Protein AF-A0A924JN35-F1 (afdb_monomer)

Mean predicted aligned error: 13.33 Å

Nearest PDB structures (foldseek):
  8peq-assembly1_A  TM=3.682E-01  e=3.480E-05  Homo sapiens
  4gh7-assembly1_B  TM=3.778E-01  e=2.207E-04  Homo sapiens
  5jtw-assembly1_A  TM=3.778E-01  e=3.113E-03  Homo sapiens
  1fnh-assembly1_A  TM=3.631E-01  e=5.391E-03  Homo sapiens
  4ziq-assembly1_A-2  TM=3.436E-01  e=2.195E-03  Escherichia coli K-12

Sequence (220 aa):
TPFSLNDTTVISFTATADPASKAADRFSLIFKQNNALPASITSIKAYQKNQGIAVEWTAQQEINMDRYEVEKSIDATVFHKVGVLQSKGNAARNSYNWFDANASNGYNYYRIKSIEKSGKEFYTQIVNVAMGKVAISISLYPNPILDNKVNIKLENVPKGYYSIVVTNAIGQQVFTKKLLHNGGSAIETIALDTQLITGNYYLKLLAADGTNWQLQFVKP

Radius of gyration: 30.77 Å; Cα contacts (8 Å, |Δi|>4): 447; chains: 1; bounding box: 94×31×68 Å

Structure (mmCIF, N/CA/C/O backbone):
data_AF-A0A924JN35-F1
#
_entry.id   AF-A0A924JN35-F1
#
loop_
_atom_site.group_PDB
_atom_site.id
_atom_site.type_symbol
_atom_site.label_atom_id
_atom_site.label_alt_id
_atom_site.label_comp_id
_atom_site.label_asym_id
_atom_site.label_entity_id
_atom_site.label_seq_id
_atom_site.pdbx_PDB_ins_code
_atom_site.Cartn_x
_atom_site.Cartn_y
_atom_site.Cartn_z
_atom_site.occupancy
_atom_site.B_iso_or_equiv
_atom_site.auth_seq_id
_atom_site.auth_comp_id
_atom_site.auth_asym_id
_atom_site.auth_atom_id
_atom_site.pdbx_PDB_model_num
ATOM 1 N N . THR A 1 1 ? 40.760 -0.392 -25.384 1.00 52.88 1 THR A N 1
ATOM 2 C CA . THR A 1 1 ? 40.283 -1.627 -26.040 1.00 52.88 1 THR A CA 1
ATOM 3 C C . THR A 1 1 ? 39.728 -2.539 -24.968 1.00 52.88 1 THR A C 1
ATOM 5 O O . THR A 1 1 ? 40.395 -2.690 -23.950 1.00 52.88 1 THR A O 1
ATOM 8 N N . PRO A 1 2 ? 38.496 -3.056 -25.097 1.00 55.88 2 PRO A N 1
ATOM 9 C CA . PRO A 1 2 ? 37.995 -4.032 -24.136 1.00 55.88 2 PRO A CA 1
ATOM 10 C C . PRO A 1 2 ? 38.871 -5.289 -24.207 1.00 55.88 2 PRO A C 1
ATOM 12 O O . PRO A 1 2 ? 39.168 -5.776 -25.295 1.00 55.88 2 PRO A O 1
ATOM 15 N N . PHE A 1 3 ? 39.331 -5.757 -23.051 1.00 65.06 3 PHE A N 1
ATOM 16 C CA . PHE A 1 3 ? 40.079 -7.003 -22.913 1.00 65.06 3 PHE A CA 1
ATOM 17 C C . PHE A 1 3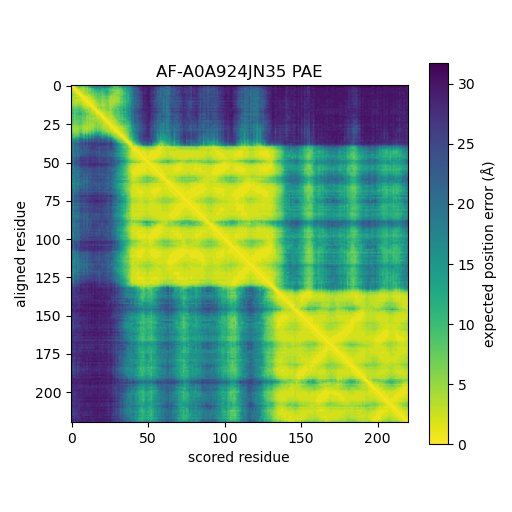 ? 39.075 -8.157 -22.842 1.00 65.06 3 PHE A C 1
ATOM 19 O O . PHE A 1 3 ? 38.084 -8.059 -22.114 1.00 65.06 3 PHE A O 1
ATOM 26 N N . SER A 1 4 ? 39.294 -9.227 -23.604 1.00 62.84 4 SER A N 1
ATOM 27 C CA . SER A 1 4 ? 38.471 -10.433 -23.496 1.00 62.84 4 SER A CA 1
ATOM 28 C C . SER A 1 4 ? 38.828 -11.193 -22.219 1.00 62.84 4 SER A C 1
ATOM 30 O O . SER A 1 4 ? 39.998 -11.439 -21.950 1.00 62.84 4 SER A O 1
ATOM 32 N N . LEU A 1 5 ? 37.823 -11.569 -21.425 1.00 66.06 5 LEU A N 1
ATOM 33 C CA . LEU A 1 5 ? 38.015 -12.384 -20.216 1.00 66.06 5 LEU A CA 1
ATOM 34 C C . LEU A 1 5 ? 38.012 -13.891 -20.506 1.00 66.06 5 LEU A C 1
ATOM 36 O O . LEU A 1 5 ? 38.409 -14.672 -19.650 1.00 66.06 5 LEU A O 1
ATOM 40 N N . ASN A 1 6 ? 37.565 -14.283 -21.701 1.00 73.19 6 ASN A N 1
ATOM 41 C CA . ASN A 1 6 ? 37.366 -15.681 -22.091 1.00 73.19 6 ASN A CA 1
ATOM 42 C C . ASN A 1 6 ? 38.161 -16.060 -23.348 1.00 73.19 6 ASN A C 1
ATOM 44 O O . ASN A 1 6 ? 38.007 -17.167 -23.853 1.00 73.19 6 ASN A O 1
ATOM 48 N N . ASP A 1 7 ? 38.961 -15.137 -23.883 1.00 74.06 7 ASP A N 1
ATOM 49 C CA . ASP A 1 7 ? 39.759 -15.352 -25.087 1.00 74.06 7 ASP A CA 1
ATOM 50 C C . ASP A 1 7 ? 41.047 -14.514 -25.044 1.00 74.06 7 ASP A C 1
ATOM 52 O O . ASP A 1 7 ? 41.184 -13.578 -24.250 1.00 74.06 7 ASP A O 1
ATOM 56 N N . THR A 1 8 ? 42.000 -14.839 -25.908 1.00 78.38 8 THR A N 1
ATOM 57 C CA . THR A 1 8 ? 43.309 -14.190 -25.973 1.00 78.38 8 THR A CA 1
ATOM 58 C C . THR A 1 8 ? 43.189 -12.790 -26.572 1.00 78.38 8 THR A C 1
ATOM 60 O O . THR A 1 8 ? 42.782 -12.617 -27.718 1.00 78.38 8 THR A O 1
ATOM 63 N N . THR A 1 9 ? 43.601 -11.769 -25.816 1.00 76.38 9 THR A N 1
ATOM 64 C CA . THR A 1 9 ? 43.726 -10.396 -26.329 1.00 76.38 9 THR A CA 1
ATOM 65 C C . THR A 1 9 ? 45.188 -10.102 -26.653 1.00 76.38 9 THR A C 1
ATOM 67 O O . THR A 1 9 ? 46.020 -10.036 -25.750 1.00 76.38 9 THR A O 1
ATOM 70 N N . VAL A 1 10 ? 45.511 -9.898 -27.932 1.00 80.56 10 VAL A N 1
ATOM 71 C CA . VAL A 1 10 ? 46.870 -9.550 -28.380 1.00 80.56 10 VAL A CA 1
ATOM 72 C C . VAL A 1 10 ? 47.005 -8.031 -28.495 1.00 80.56 10 VAL A C 1
ATOM 74 O O . VAL A 1 10 ? 46.265 -7.393 -29.241 1.00 80.56 10 VAL A O 1
ATOM 77 N N . ILE A 1 11 ? 47.961 -7.449 -27.765 1.00 75.00 11 ILE A N 1
ATOM 78 C CA . ILE A 1 11 ? 48.322 -6.028 -27.860 1.00 75.00 11 ILE A CA 1
ATOM 79 C C . ILE A 1 11 ? 49.751 -5.939 -28.391 1.00 75.00 11 ILE A C 1
ATOM 81 O O . ILE A 1 11 ? 50.705 -6.273 -27.691 1.00 75.00 11 ILE A O 1
ATOM 85 N N . SER A 1 12 ? 49.897 -5.490 -29.633 1.00 81.19 12 SER A N 1
ATOM 86 C CA . SER A 1 12 ? 51.202 -5.283 -30.260 1.00 81.19 12 SER A CA 1
ATOM 87 C C . SER A 1 12 ? 51.716 -3.873 -29.981 1.00 81.19 12 SER A C 1
ATOM 89 O O . SER A 1 12 ? 50.972 -2.899 -30.089 1.00 81.19 12 SER A O 1
ATOM 91 N N . PHE A 1 13 ? 53.001 -3.754 -29.659 1.00 74.25 13 PHE A N 1
ATOM 92 C CA . PHE A 1 13 ? 53.702 -2.477 -29.555 1.00 74.25 13 PHE A CA 1
ATOM 93 C C . PHE A 1 13 ? 55.136 -2.623 -30.071 1.00 74.25 13 PHE A C 1
ATOM 95 O O . PHE A 1 13 ? 55.673 -3.729 -30.138 1.00 74.25 13 PHE A O 1
ATOM 102 N N . THR A 1 14 ? 55.762 -1.498 -30.409 1.00 77.38 14 THR A N 1
ATOM 103 C CA . THR A 1 14 ? 57.151 -1.451 -30.880 1.00 77.38 14 THR A CA 1
ATOM 104 C C . THR A 1 14 ? 58.048 -0.935 -29.761 1.00 77.38 14 THR A C 1
ATOM 106 O O . THR A 1 14 ? 57.770 0.111 -29.175 1.00 77.38 14 THR A O 1
ATOM 109 N N . ALA A 1 15 ? 59.128 -1.652 -29.458 1.00 75.38 15 ALA A N 1
ATOM 110 C CA . ALA A 1 15 ? 60.159 -1.179 -28.540 1.00 75.38 15 ALA A CA 1
ATOM 111 C C . ALA A 1 15 ? 61.285 -0.486 -29.323 1.00 75.38 15 ALA A C 1
ATOM 113 O O . ALA A 1 15 ? 61.725 -0.984 -30.357 1.00 75.38 15 ALA A O 1
ATOM 114 N N . THR A 1 16 ? 61.757 0.656 -28.827 1.00 77.69 16 THR A N 1
ATOM 115 C CA . THR A 1 16 ? 62.946 1.355 -29.333 1.00 77.69 16 THR A CA 1
ATOM 116 C C . THR A 1 16 ? 64.122 1.139 -28.378 1.00 77.69 16 THR A C 1
ATOM 118 O O . THR A 1 16 ? 63.923 0.842 -27.201 1.00 77.69 16 THR A O 1
ATOM 121 N N . ALA A 1 17 ? 65.356 1.300 -28.864 1.00 80.81 17 ALA A N 1
ATOM 122 C CA . ALA A 1 17 ? 66.577 1.121 -28.068 1.00 80.81 17 ALA A CA 1
ATOM 123 C C . ALA A 1 17 ? 66.922 2.325 -27.162 1.00 80.81 17 ALA A C 1
ATOM 125 O O . ALA A 1 17 ? 68.051 2.436 -26.696 1.00 80.81 17 ALA A O 1
ATOM 126 N N . ASP A 1 18 ? 65.976 3.239 -26.930 1.00 83.25 18 ASP A N 1
ATOM 127 C CA . ASP A 1 18 ? 66.195 4.438 -26.120 1.00 83.25 18 ASP A CA 1
ATOM 128 C C . ASP A 1 18 ? 66.369 4.063 -24.631 1.00 83.25 18 ASP A C 1
ATOM 130 O O . ASP A 1 18 ? 65.410 3.569 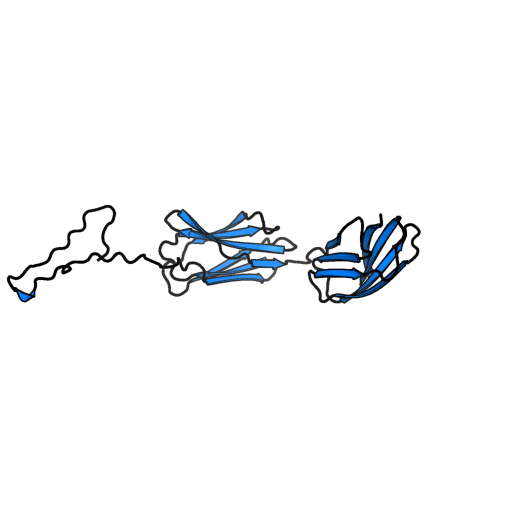-24.018 1.00 83.25 18 ASP A O 1
ATOM 134 N N . PRO A 1 19 ? 67.548 4.296 -24.013 1.00 76.50 19 PRO A N 1
ATOM 135 C CA . PRO A 1 19 ? 67.794 3.976 -22.606 1.00 76.50 19 PRO A CA 1
ATOM 136 C C . PRO A 1 19 ? 66.867 4.721 -21.637 1.00 76.50 19 PRO A C 1
ATOM 138 O O . PRO A 1 19 ? 66.554 4.190 -20.569 1.00 76.50 19 PRO A O 1
ATOM 141 N N . ALA A 1 20 ? 66.379 5.909 -22.016 1.00 78.62 20 ALA A N 1
ATOM 142 C CA . ALA A 1 20 ? 65.430 6.690 -21.219 1.00 78.62 20 ALA A CA 1
ATOM 143 C C . ALA A 1 20 ? 64.037 6.042 -21.162 1.00 78.62 20 ALA A C 1
ATOM 145 O O . ALA A 1 20 ? 63.201 6.414 -20.341 1.00 78.62 20 ALA A O 1
ATOM 146 N N . SER A 1 21 ? 63.782 5.039 -22.005 1.00 77.19 21 SER A N 1
ATOM 147 C CA . SER A 1 21 ? 62.502 4.344 -22.063 1.00 77.19 21 SER A CA 1
ATOM 148 C C . SER A 1 21 ? 62.347 3.233 -21.009 1.00 77.19 21 SER A C 1
ATOM 150 O O . SER A 1 21 ? 61.280 2.627 -20.894 1.00 77.19 21 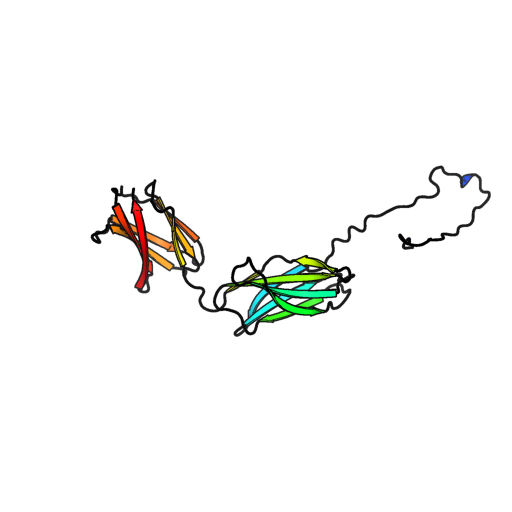SER A O 1
ATOM 152 N N . LYS A 1 22 ? 63.384 2.939 -20.213 1.00 80.19 22 LYS A N 1
ATOM 153 C CA . LYS A 1 22 ? 63.332 1.936 -19.137 1.00 80.19 22 LYS A CA 1
ATOM 154 C C . LYS A 1 22 ? 62.619 2.496 -17.897 1.00 80.19 22 LYS A C 1
ATOM 156 O O . LYS A 1 22 ? 63.104 3.431 -17.273 1.00 80.19 22 LYS A O 1
ATOM 161 N N . ALA A 1 23 ? 61.537 1.845 -17.473 1.00 81.12 23 ALA A N 1
ATOM 162 C CA . ALA A 1 23 ? 60.858 2.107 -16.201 1.00 81.12 23 ALA A CA 1
ATOM 163 C C . ALA A 1 23 ? 60.346 0.790 -15.595 1.00 81.12 23 ALA A C 1
ATOM 165 O O . ALA A 1 23 ? 59.963 -0.110 -16.343 1.00 81.12 23 ALA A O 1
ATOM 166 N N . ALA A 1 24 ? 60.349 0.674 -14.261 1.00 77.75 24 ALA A N 1
ATOM 167 C CA . ALA A 1 24 ? 59.936 -0.547 -13.554 1.00 77.75 24 ALA A CA 1
ATOM 168 C C . ALA A 1 24 ? 58.455 -0.912 -13.793 1.00 77.75 24 ALA A C 1
ATOM 170 O O . ALA A 1 24 ? 58.137 -2.091 -13.885 1.00 77.75 24 ALA A O 1
ATOM 171 N N . ASP A 1 25 ? 57.596 0.086 -14.030 1.00 79.12 25 ASP A N 1
ATOM 172 C CA . ASP A 1 25 ? 56.148 -0.076 -14.242 1.00 79.12 25 ASP A CA 1
ATOM 173 C C . ASP A 1 25 ? 55.697 0.436 -15.621 1.00 79.12 25 ASP A C 1
ATOM 175 O O . ASP A 1 25 ? 54.636 1.042 -15.780 1.00 79.12 25 ASP A O 1
ATOM 179 N N . ARG A 1 26 ? 56.529 0.235 -16.652 1.00 75.44 26 ARG A N 1
ATOM 180 C CA . ARG A 1 26 ? 56.271 0.762 -18.008 1.00 75.44 26 ARG A CA 1
ATOM 181 C C . ARG A 1 26 ? 54.958 0.252 -18.623 1.00 75.44 26 ARG A C 1
ATOM 183 O O . ARG A 1 26 ? 54.383 0.929 -19.472 1.00 75.44 26 ARG A O 1
ATOM 190 N N . PHE A 1 27 ? 54.485 -0.918 -18.200 1.00 76.25 27 PHE A N 1
ATOM 191 C CA . PHE A 1 27 ? 53.207 -1.487 -18.616 1.00 76.25 27 PHE A CA 1
ATOM 192 C C . PHE A 1 27 ? 52.356 -1.774 -17.387 1.00 76.25 27 PHE A C 1
ATOM 194 O O . PHE A 1 27 ? 52.794 -2.465 -16.472 1.00 76.25 27 PHE A O 1
ATOM 201 N N . SER A 1 28 ? 51.123 -1.279 -17.387 1.00 76.25 28 SER A N 1
ATOM 202 C CA . SER A 1 28 ? 50.141 -1.593 -16.354 1.00 76.25 28 SER A CA 1
ATOM 203 C C . SER A 1 28 ? 48.821 -2.005 -16.991 1.00 76.25 28 SER A C 1
ATOM 205 O O . SER A 1 28 ? 48.376 -1.428 -17.986 1.00 76.25 28 SER A O 1
ATOM 207 N N . LEU A 1 29 ? 48.195 -3.026 -16.408 1.00 71.06 29 LEU A N 1
ATOM 208 C CA . LEU A 1 29 ? 46.829 -3.417 -16.722 1.00 71.06 29 LEU A CA 1
ATOM 209 C C . LEU A 1 29 ? 45.923 -2.871 -15.621 1.00 71.06 29 LEU A C 1
ATOM 211 O O . LEU A 1 29 ? 45.973 -3.322 -14.479 1.00 71.06 29 LEU A O 1
ATOM 215 N N . ILE A 1 30 ? 45.113 -1.872 -15.961 1.00 72.00 30 ILE A N 1
ATOM 216 C CA . ILE A 1 30 ? 44.218 -1.224 -15.004 1.00 72.00 30 ILE A CA 1
ATOM 217 C C . ILE A 1 30 ? 42.826 -1.836 -15.144 1.00 72.00 30 ILE A C 1
ATOM 219 O O . ILE A 1 30 ? 42.105 -1.558 -16.104 1.00 72.00 30 ILE A O 1
ATOM 223 N N . PHE A 1 31 ? 42.421 -2.629 -14.155 1.00 67.69 31 PHE A N 1
ATOM 224 C CA . PHE A 1 31 ? 41.038 -3.071 -14.019 1.00 67.69 31 PHE A CA 1
ATOM 225 C C . PHE A 1 31 ? 40.229 -1.961 -13.350 1.00 67.69 31 PHE A C 1
ATOM 227 O O . PHE A 1 31 ? 40.347 -1.719 -12.151 1.00 67.69 31 PHE A O 1
ATOM 234 N N . LYS A 1 32 ? 39.395 -1.266 -14.125 1.00 61.81 32 LYS A N 1
ATOM 235 C CA . LYS A 1 32 ? 38.347 -0.421 -13.549 1.00 61.81 32 LYS A CA 1
ATOM 236 C C . LYS A 1 32 ? 37.119 -1.290 -13.340 1.00 61.81 32 LYS A C 1
ATOM 238 O O . LYS A 1 32 ? 36.561 -1.800 -14.309 1.00 61.81 32 LYS A O 1
ATOM 243 N N . GLN A 1 33 ? 36.697 -1.452 -12.089 1.00 54.56 33 GLN A N 1
ATOM 244 C CA . GLN A 1 33 ? 35.380 -2.006 -11.801 1.00 54.56 33 GLN A CA 1
ATOM 245 C C . GLN A 1 33 ? 34.356 -1.130 -12.530 1.00 54.56 33 GLN A C 1
ATOM 247 O O . GLN A 1 33 ? 34.315 0.085 -12.314 1.00 54.56 33 GLN A O 1
ATOM 252 N N . ASN A 1 34 ? 33.582 -1.719 -13.445 1.00 54.00 34 ASN A N 1
ATOM 253 C CA . ASN A 1 34 ? 32.482 -1.010 -14.080 1.00 54.00 34 ASN A CA 1
ATOM 254 C C . ASN A 1 34 ? 31.391 -0.813 -13.025 1.00 54.00 34 ASN A C 1
ATOM 256 O O . ASN A 1 34 ? 30.449 -1.591 -12.935 1.00 54.00 34 ASN A O 1
ATOM 260 N N . ASN A 1 35 ? 31.544 0.228 -12.211 1.00 45.56 35 ASN A N 1
ATOM 261 C CA . ASN A 1 35 ? 30.536 0.706 -11.273 1.00 45.56 35 ASN A CA 1
ATOM 262 C C . ASN A 1 35 ? 29.465 1.519 -12.005 1.00 45.56 35 ASN A C 1
ATOM 264 O O . ASN A 1 35 ? 28.928 2.475 -11.447 1.00 45.56 35 ASN A O 1
ATOM 268 N N . ALA A 1 36 ? 29.145 1.162 -13.254 1.00 45.78 36 ALA A N 1
ATOM 269 C CA . ALA A 1 36 ? 27.840 1.490 -13.783 1.00 45.78 36 ALA A CA 1
ATOM 270 C C . ALA A 1 36 ? 26.841 0.800 -12.850 1.00 45.78 36 ALA A C 1
ATOM 272 O O . ALA A 1 36 ? 26.561 -0.391 -12.978 1.00 45.78 36 ALA A O 1
ATOM 273 N N . LEU A 1 37 ? 26.353 1.549 -11.854 1.00 48.56 37 LEU A N 1
ATOM 274 C CA . LEU A 1 37 ? 25.067 1.259 -11.246 1.00 48.56 37 LEU A CA 1
ATOM 275 C C . LEU A 1 37 ? 24.143 0.957 -12.427 1.00 48.56 37 LEU A C 1
ATOM 277 O O . LEU A 1 37 ? 24.137 1.767 -13.359 1.00 48.56 37 LEU A O 1
ATOM 281 N N . PRO A 1 38 ? 23.424 -0.173 -12.457 1.00 49.56 38 PRO A N 1
ATOM 282 C CA . PRO A 1 38 ? 22.448 -0.385 -13.506 1.00 49.56 38 PRO A CA 1
ATOM 283 C C . PRO A 1 38 ? 21.388 0.707 -13.335 1.00 49.56 38 PRO A C 1
ATOM 285 O O . PRO A 1 38 ? 20.478 0.609 -12.515 1.00 49.56 38 PRO A O 1
ATOM 288 N N . ALA A 1 39 ? 21.559 1.826 -14.037 1.00 57.16 39 ALA A N 1
ATOM 289 C CA . ALA A 1 39 ? 20.517 2.810 -14.193 1.00 57.16 39 ALA A CA 1
ATOM 290 C C . ALA A 1 39 ? 19.486 2.119 -15.077 1.00 57.16 39 ALA A C 1
ATOM 292 O O . ALA A 1 39 ? 19.782 1.704 -16.192 1.00 57.16 39 ALA A O 1
ATOM 293 N N . SER A 1 40 ? 18.311 1.845 -14.522 1.00 74.69 40 SER A N 1
ATOM 294 C CA . SER A 1 40 ? 17.298 1.061 -15.234 1.00 74.69 40 SER A CA 1
ATOM 295 C C . SER A 1 40 ? 15.897 1.593 -15.009 1.00 74.69 40 SER A C 1
ATOM 297 O O . SER A 1 40 ? 15.115 1.574 -15.948 1.00 74.69 40 SER A O 1
ATOM 299 N N . ILE A 1 41 ? 15.582 2.166 -13.844 1.00 87.50 41 ILE A N 1
ATOM 300 C CA . ILE A 1 41 ? 14.375 2.976 -13.632 1.00 87.50 41 ILE A CA 1
ATOM 301 C C . ILE A 1 41 ? 14.723 4.126 -12.684 1.00 87.50 41 ILE A C 1
ATOM 303 O O . ILE A 1 41 ? 15.253 3.896 -11.603 1.00 87.50 41 ILE A O 1
ATOM 307 N N . THR A 1 42 ? 14.430 5.363 -13.085 1.00 89.19 42 THR A N 1
ATOM 308 C CA . THR A 1 42 ? 14.681 6.580 -12.292 1.00 89.19 42 THR A CA 1
ATOM 309 C C . THR A 1 42 ? 13.435 7.109 -11.596 1.00 89.19 42 THR A C 1
ATOM 311 O O . THR A 1 42 ? 13.536 7.846 -10.620 1.00 89.19 42 THR A O 1
ATOM 314 N N . SER A 1 43 ? 12.247 6.758 -12.086 1.00 93.56 43 SER A N 1
ATOM 315 C CA . SER A 1 43 ? 10.992 7.094 -11.421 1.00 93.56 43 SER A CA 1
ATOM 316 C C . SER A 1 43 ? 9.894 6.110 -11.782 1.00 93.56 43 SER A C 1
ATOM 318 O O . SER A 1 43 ? 9.862 5.590 -12.895 1.00 93.56 43 SER A O 1
ATOM 320 N N . ILE A 1 44 ? 8.983 5.901 -10.837 1.00 96.94 44 ILE A N 1
ATOM 321 C CA . ILE A 1 44 ? 7.731 5.172 -11.006 1.00 96.94 44 ILE A CA 1
ATOM 322 C C . ILE A 1 44 ? 6.630 5.957 -10.295 1.00 96.94 44 ILE A C 1
ATOM 324 O O . ILE A 1 44 ? 6.843 6.492 -9.205 1.00 96.94 44 ILE A O 1
ATOM 328 N N . LYS A 1 45 ? 5.453 6.024 -10.908 1.00 97.31 45 LYS A N 1
ATOM 329 C CA . LYS A 1 45 ? 4.229 6.534 -10.293 1.00 97.31 45 LYS A CA 1
ATOM 330 C C . LYS A 1 45 ? 3.033 5.745 -10.808 1.00 97.31 45 LYS A C 1
ATOM 332 O O . LYS A 1 45 ? 3.041 5.257 -11.937 1.00 97.31 45 LYS A O 1
ATOM 337 N N . ALA A 1 46 ? 1.998 5.667 -9.990 1.00 97.00 46 ALA A N 1
ATOM 338 C CA . ALA A 1 46 ? 0.702 5.155 -10.394 1.00 97.00 46 ALA A CA 1
ATOM 339 C C . ALA A 1 46 ? -0.373 6.152 -9.960 1.00 97.00 46 ALA A C 1
ATOM 341 O O . ALA A 1 46 ? -0.235 6.798 -8.921 1.00 97.00 46 ALA A O 1
ATOM 342 N N . TYR A 1 47 ? -1.412 6.320 -10.771 1.00 95.12 47 TYR A N 1
ATOM 343 C CA . TYR A 1 47 ? -2.525 7.213 -10.464 1.00 95.12 47 TYR A CA 1
ATOM 344 C C . TYR A 1 47 ? -3.805 6.743 -11.153 1.00 95.12 47 TYR A C 1
ATOM 346 O O . TYR A 1 47 ? -3.766 6.118 -12.216 1.00 95.12 47 TYR A O 1
ATOM 354 N N . GLN A 1 48 ? -4.952 7.046 -10.548 1.00 94.12 48 GLN A N 1
ATOM 355 C CA . GLN A 1 48 ? -6.245 6.742 -11.148 1.00 94.12 48 GLN A CA 1
ATOM 356 C C . GLN A 1 48 ? -6.420 7.543 -12.444 1.00 94.12 48 GLN A C 1
ATOM 358 O O . GLN A 1 48 ? -6.232 8.761 -12.471 1.00 94.12 48 GLN A O 1
ATOM 363 N N . LYS A 1 49 ? -6.812 6.857 -13.518 1.00 92.50 49 LYS A N 1
ATOM 364 C CA . LYS A 1 49 ? -7.128 7.454 -14.815 1.00 92.50 49 LYS A CA 1
ATOM 365 C C . LYS A 1 49 ? -8.408 6.816 -15.346 1.00 92.50 49 LYS A C 1
ATOM 367 O O . LYS A 1 49 ? -8.428 5.635 -15.685 1.00 92.50 49 LYS A O 1
ATOM 372 N N . ASN A 1 50 ? -9.478 7.604 -15.442 1.00 88.94 50 ASN A N 1
ATOM 373 C CA . ASN A 1 50 ? -10.826 7.114 -15.750 1.00 88.94 50 ASN A CA 1
ATOM 374 C C . ASN A 1 50 ? -11.269 6.027 -14.741 1.00 88.94 50 ASN A C 1
ATOM 376 O O . ASN A 1 50 ? -11.205 6.242 -13.530 1.00 88.94 50 ASN A O 1
ATOM 380 N N . GLN A 1 51 ? -11.711 4.869 -15.239 1.00 88.25 51 GLN A N 1
ATOM 381 C CA . GLN A 1 51 ? -12.120 3.707 -14.441 1.00 88.25 51 GLN A CA 1
ATOM 382 C C . GLN A 1 51 ? -10.964 2.735 -14.136 1.00 88.25 51 GLN A C 1
ATOM 384 O O . GLN A 1 51 ? -11.199 1.676 -13.567 1.00 88.25 51 GLN A O 1
ATOM 389 N N . GLY A 1 52 ? -9.726 3.083 -14.498 1.00 93.94 52 GLY A N 1
ATOM 390 C CA . GLY A 1 52 ? -8.549 2.241 -14.293 1.00 93.94 52 GLY A CA 1
ATOM 391 C C . GLY A 1 52 ? -7.394 2.980 -13.626 1.00 93.94 52 GLY A C 1
ATOM 392 O O . GLY A 1 52 ? -7.533 4.119 -13.169 1.00 93.94 52 GLY A O 1
ATOM 393 N N . ILE A 1 53 ? -6.227 2.340 -13.595 1.00 97.31 53 ILE A N 1
ATOM 394 C CA . ILE A 1 53 ? -4.993 2.914 -13.043 1.00 97.31 53 ILE A CA 1
ATOM 395 C C . ILE A 1 53 ? -3.940 3.011 -14.143 1.00 97.31 53 ILE A C 1
ATOM 397 O O . ILE A 1 53 ? -3.625 2.031 -14.811 1.00 97.31 53 ILE A O 1
ATOM 401 N N . ALA A 1 54 ? -3.361 4.197 -14.314 1.00 97.94 54 ALA A N 1
ATOM 402 C CA . ALA A 1 54 ? -2.177 4.382 -15.139 1.00 97.94 54 ALA A CA 1
ATOM 403 C C . ALA A 1 54 ? -0.921 4.181 -14.285 1.00 97.94 54 ALA A C 1
ATOM 405 O O . ALA A 1 54 ? -0.766 4.826 -13.247 1.00 97.94 54 ALA A O 1
ATOM 406 N N . VAL A 1 55 ? -0.019 3.318 -14.745 1.00 98.25 55 VAL A N 1
ATOM 407 C CA . VAL A 1 55 ? 1.314 3.103 -14.175 1.00 98.25 55 VAL A CA 1
ATOM 408 C C . VAL A 1 55 ? 2.334 3.646 -15.164 1.00 98.25 55 VAL A C 1
ATOM 410 O O . VAL A 1 55 ? 2.378 3.230 -16.320 1.00 98.25 55 VAL A O 1
ATOM 413 N N . GLU A 1 56 ? 3.155 4.589 -14.721 1.00 98.25 56 GLU A N 1
ATOM 414 C CA . GLU A 1 56 ? 4.157 5.253 -15.551 1.00 98.25 56 GLU A CA 1
ATOM 415 C C . GLU A 1 56 ? 5.525 5.159 -14.892 1.00 98.25 56 GLU A C 1
ATOM 417 O O . GLU A 1 56 ? 5.671 5.411 -13.694 1.00 98.25 56 GLU A O 1
ATOM 422 N N . TRP A 1 57 ? 6.543 4.846 -15.688 1.00 97.12 57 TRP A N 1
ATOM 423 C CA . TRP A 1 57 ? 7.925 4.863 -15.228 1.00 97.12 57 TRP A CA 1
ATOM 424 C C . TRP A 1 57 ? 8.859 5.433 -16.285 1.00 97.12 57 TRP A C 1
ATOM 426 O O . TRP A 1 57 ? 8.560 5.473 -17.482 1.00 97.12 57 TRP A O 1
ATOM 436 N N . THR A 1 58 ? 9.997 5.927 -15.815 1.00 95.44 58 THR A N 1
ATOM 437 C CA . THR A 1 58 ? 11.086 6.402 -16.664 1.00 95.44 58 THR A CA 1
ATOM 438 C C . THR A 1 58 ? 12.316 5.548 -16.420 1.00 95.44 58 THR A C 1
ATOM 440 O O . THR A 1 58 ? 12.711 5.356 -15.275 1.00 95.44 58 THR A O 1
ATOM 443 N N . ALA A 1 59 ? 12.935 5.093 -17.497 1.00 93.00 59 ALA A N 1
ATOM 444 C CA . ALA A 1 59 ? 14.220 4.419 -17.521 1.00 93.00 59 ALA A CA 1
ATOM 445 C C . ALA A 1 59 ? 15.275 5.302 -18.194 1.00 93.00 59 ALA A C 1
ATOM 447 O O . ALA A 1 59 ? 14.956 6.212 -18.964 1.00 93.00 59 ALA A O 1
ATOM 448 N N . GLN A 1 60 ? 16.541 5.035 -17.905 1.00 90.25 60 GLN A N 1
ATOM 449 C CA . GLN A 1 60 ? 17.692 5.650 -18.562 1.00 90.25 60 GLN A CA 1
ATOM 450 C C . GLN A 1 60 ? 18.750 4.575 -18.744 1.00 90.25 60 GLN A C 1
ATOM 452 O O . GLN A 1 60 ? 18.778 3.651 -17.943 1.00 90.25 60 GLN A O 1
ATOM 457 N N . GLN A 1 61 ? 19.615 4.716 -19.751 1.00 84.94 61 GLN A N 1
ATOM 458 C CA . GLN A 1 61 ? 20.778 3.840 -19.933 1.00 84.94 61 GLN A CA 1
ATOM 459 C C . GLN A 1 61 ? 20.419 2.342 -19.909 1.00 84.94 61 GLN A C 1
ATOM 461 O O . GLN A 1 61 ? 21.034 1.565 -19.186 1.00 84.94 61 GLN A O 1
ATOM 466 N N . GLU A 1 62 ? 19.429 1.931 -20.713 1.00 86.62 62 GLU A N 1
ATOM 467 C CA . GLU A 1 62 ? 18.923 0.545 -20.814 1.00 86.62 62 GLU A CA 1
ATOM 468 C C . GLU A 1 62 ? 19.918 -0.421 -21.495 1.00 86.62 62 GLU A C 1
ATOM 470 O O . GLU A 1 62 ? 19.590 -1.176 -22.413 1.00 86.62 62 GLU A O 1
ATOM 475 N N . ILE A 1 63 ? 21.175 -0.378 -21.070 1.00 83.44 63 ILE A N 1
ATOM 476 C CA . ILE A 1 63 ? 22.253 -1.237 -21.535 1.00 83.44 63 ILE A CA 1
ATOM 477 C C . ILE A 1 63 ? 21.984 -2.641 -20.992 1.00 83.44 63 ILE A C 1
ATOM 479 O O . ILE A 1 63 ? 21.801 -2.826 -19.795 1.00 83.44 63 ILE A O 1
ATOM 483 N N . ASN A 1 64 ? 21.959 -3.634 -21.883 1.00 85.88 64 ASN A N 1
ATOM 484 C CA . ASN A 1 64 ? 21.651 -5.034 -21.565 1.00 85.88 64 ASN A CA 1
ATOM 485 C C . ASN A 1 64 ? 20.250 -5.289 -20.986 1.00 85.88 64 ASN A C 1
ATOM 487 O O . ASN A 1 64 ? 19.997 -6.392 -20.506 1.00 85.88 64 ASN A O 1
ATOM 491 N N . MET A 1 65 ? 19.322 -4.334 -21.083 1.00 90.31 65 MET A N 1
ATOM 492 C CA . MET A 1 65 ? 17.935 -4.550 -20.675 1.00 90.31 65 MET A CA 1
ATOM 493 C C . MET A 1 65 ? 17.190 -5.387 -21.721 1.00 90.31 65 MET A C 1
ATOM 495 O O . MET A 1 65 ? 17.246 -5.085 -22.917 1.00 90.31 65 MET A O 1
ATOM 499 N N . ASP A 1 66 ? 16.491 -6.429 -21.279 1.00 92.88 66 ASP A N 1
ATOM 500 C CA . ASP A 1 66 ? 15.588 -7.216 -22.123 1.00 92.88 66 ASP A CA 1
ATOM 501 C C . ASP A 1 66 ? 14.189 -6.595 -22.083 1.00 92.88 66 ASP A C 1
ATOM 503 O O . ASP A 1 66 ? 13.728 -5.993 -23.054 1.00 92.88 66 ASP A O 1
ATOM 507 N N . ARG A 1 67 ? 13.543 -6.637 -20.914 1.00 95.00 67 ARG A N 1
ATOM 508 C CA . ARG A 1 67 ? 12.154 -6.198 -20.755 1.00 95.00 67 ARG A CA 1
ATOM 509 C C . ARG A 1 67 ? 11.838 -5.724 -19.344 1.00 95.00 67 ARG A C 1
ATOM 511 O O . ARG A 1 67 ? 12.560 -5.999 -18.389 1.00 95.00 67 ARG A O 1
ATOM 518 N N . TYR A 1 68 ? 10.689 -5.076 -19.227 1.00 96.75 68 TYR A N 1
ATOM 519 C CA . TYR A 1 68 ? 10.051 -4.700 -17.977 1.00 96.75 68 TYR A CA 1
ATOM 520 C C . TYR A 1 68 ? 8.754 -5.484 -17.809 1.00 96.75 68 TYR A C 1
ATOM 522 O O . TYR A 1 68 ? 7.921 -5.527 -18.714 1.00 96.75 68 TYR A O 1
ATOM 530 N N . GLU A 1 69 ? 8.565 -6.083 -16.644 1.00 97.94 69 GLU A N 1
ATOM 531 C CA . GLU A 1 69 ? 7.327 -6.735 -16.242 1.00 97.94 69 GLU A CA 1
ATOM 532 C C . GLU A 1 69 ? 6.624 -5.849 -15.206 1.00 97.94 69 GLU A C 1
ATOM 534 O O . GLU A 1 69 ? 7.206 -5.453 -14.195 1.00 97.94 69 GLU A O 1
ATOM 539 N N . VAL A 1 70 ? 5.369 -5.496 -15.477 1.00 98.25 70 VAL A N 1
ATOM 540 C CA . VAL A 1 70 ? 4.512 -4.811 -14.509 1.00 98.25 70 VAL A CA 1
ATOM 541 C C . VAL A 1 70 ? 3.933 -5.875 -13.597 1.00 98.25 70 VAL A C 1
ATOM 543 O O . VAL A 1 70 ? 3.276 -6.807 -14.071 1.00 98.25 70 VAL A O 1
ATOM 546 N N . GLU A 1 71 ? 4.154 -5.731 -12.297 1.00 98.31 71 GLU A N 1
ATOM 547 C CA . GLU A 1 71 ? 3.582 -6.618 -11.296 1.00 98.31 71 GLU A CA 1
ATOM 548 C C . GLU A 1 71 ? 2.581 -5.866 -10.422 1.00 98.31 71 GLU A C 1
ATOM 550 O O . GLU A 1 71 ? 2.836 -4.736 -9.999 1.00 98.31 71 GLU A O 1
ATOM 555 N N . LYS A 1 72 ? 1.447 -6.512 -10.146 1.00 97.81 72 LYS A N 1
ATOM 556 C CA . LYS A 1 72 ? 0.338 -5.996 -9.343 1.00 97.81 72 LYS A CA 1
ATOM 557 C C . LYS A 1 72 ? 0.125 -6.864 -8.107 1.00 97.81 72 LYS A C 1
ATOM 559 O O . LYS A 1 72 ? 0.240 -8.085 -8.177 1.00 97.81 72 LYS A O 1
ATOM 564 N N . SER A 1 73 ? -0.242 -6.229 -7.005 1.00 96.38 73 SER A N 1
ATOM 565 C CA . SER A 1 73 ? -0.695 -6.864 -5.769 1.00 96.38 73 SER A CA 1
ATOM 566 C C . SER A 1 73 ? -1.923 -6.130 -5.222 1.00 96.38 73 SER A C 1
ATOM 568 O O . SER A 1 73 ? -2.118 -4.944 -5.498 1.00 96.38 73 SER A O 1
ATOM 570 N N . ILE A 1 74 ? -2.745 -6.831 -4.443 1.00 92.31 74 ILE A N 1
ATOM 571 C CA . ILE A 1 74 ? -3.869 -6.258 -3.680 1.00 92.31 74 ILE A CA 1
ATOM 572 C C . ILE A 1 74 ? -3.596 -6.212 -2.167 1.00 92.31 74 ILE A C 1
ATOM 574 O O . ILE A 1 74 ? -4.378 -5.631 -1.423 1.00 92.31 74 ILE A O 1
ATOM 578 N N . ASP A 1 75 ? -2.486 -6.803 -1.714 1.00 88.25 75 ASP A N 1
ATOM 579 C CA . ASP A 1 75 ? -2.109 -6.922 -0.298 1.00 88.25 75 ASP A CA 1
ATOM 580 C C . ASP A 1 75 ? -0.683 -6.418 -0.001 1.00 88.25 75 ASP A C 1
ATOM 582 O O . ASP A 1 75 ? -0.237 -6.453 1.142 1.00 88.25 75 ASP A O 1
ATOM 586 N N . ALA A 1 76 ? 0.029 -5.935 -1.026 1.00 90.75 76 ALA A N 1
ATOM 587 C CA . ALA A 1 76 ? 1.427 -5.504 -0.992 1.00 90.75 76 ALA A CA 1
ATOM 588 C C . ALA A 1 76 ? 2.455 -6.596 -0.631 1.00 90.75 76 ALA A C 1
ATOM 590 O O . ALA A 1 76 ? 3.630 -6.278 -0.434 1.00 90.75 76 ALA A O 1
ATOM 591 N N . THR A 1 77 ? 2.052 -7.866 -0.582 1.00 89.81 77 THR A N 1
ATOM 592 C CA . THR A 1 77 ? 2.912 -9.008 -0.236 1.00 89.81 77 THR A CA 1
ATOM 593 C C . THR A 1 77 ? 3.093 -9.959 -1.415 1.00 89.81 77 THR A C 1
ATOM 595 O O . THR A 1 77 ? 4.229 -10.264 -1.784 1.00 89.81 77 THR A O 1
ATOM 598 N N . VAL A 1 78 ? 2.002 -10.370 -2.067 1.00 94.62 78 VAL A N 1
ATOM 599 C CA . VAL A 1 78 ? 2.031 -11.281 -3.216 1.00 94.62 78 VAL A CA 1
ATOM 600 C C . VAL A 1 78 ? 1.827 -10.480 -4.492 1.00 94.62 78 VAL A C 1
ATOM 602 O O . VAL A 1 78 ? 0.795 -9.837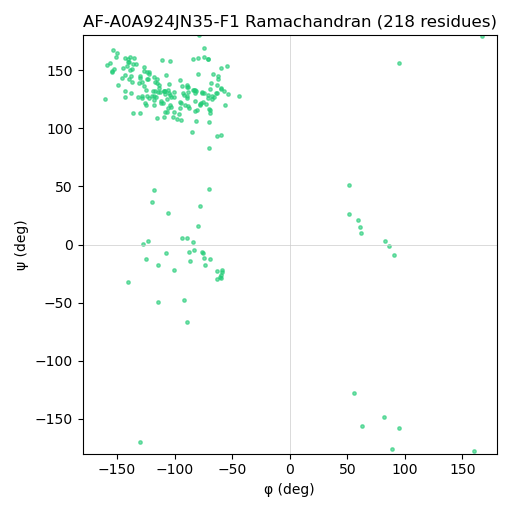 -4.681 1.00 94.62 78 VAL A O 1
ATOM 605 N N . PHE A 1 79 ? 2.828 -10.512 -5.370 1.00 97.50 79 PHE A N 1
ATOM 606 C CA . PHE A 1 79 ? 2.833 -9.789 -6.638 1.00 97.50 79 PHE A CA 1
ATOM 607 C C . PHE A 1 79 ? 2.688 -10.755 -7.812 1.00 97.50 79 PHE A C 1
ATOM 609 O O . PHE A 1 79 ? 3.398 -11.755 -7.906 1.00 97.50 79 PHE A O 1
ATOM 616 N N . HIS A 1 80 ? 1.788 -10.420 -8.731 1.00 97.31 80 HIS A N 1
ATOM 617 C CA . HIS A 1 80 ? 1.543 -11.169 -9.955 1.00 97.31 80 HIS A CA 1
ATOM 618 C C . HIS A 1 80 ? 1.865 -10.313 -11.171 1.00 97.31 80 HIS A C 1
ATOM 620 O O . HIS A 1 80 ? 1.524 -9.130 -11.222 1.00 97.31 80 HIS A O 1
ATOM 626 N N . LYS A 1 81 ? 2.479 -10.922 -12.182 1.00 97.81 81 LYS A N 1
ATOM 627 C CA . LYS A 1 81 ? 2.723 -10.264 -13.463 1.00 97.81 81 LYS A CA 1
ATOM 628 C C . LYS A 1 81 ? 1.408 -9.964 -14.180 1.00 97.81 81 LYS A C 1
ATOM 630 O O . LYS A 1 81 ? 0.615 -10.870 -14.421 1.00 97.81 81 LYS A O 1
ATOM 635 N N . VAL A 1 82 ? 1.225 -8.706 -14.569 1.00 97.81 82 VAL A N 1
ATOM 636 C CA . VAL A 1 82 ? 0.029 -8.209 -15.274 1.00 97.81 82 VAL A CA 1
ATOM 637 C C . VAL A 1 82 ? 0.345 -7.512 -16.597 1.00 97.81 82 VAL A C 1
ATOM 639 O O . VAL A 1 82 ? -0.554 -7.283 -17.401 1.00 97.81 82 VAL A O 1
ATOM 642 N N . GLY A 1 83 ? 1.614 -7.200 -16.863 1.00 96.94 83 GLY A N 1
ATOM 643 C CA . GLY A 1 83 ? 2.034 -6.574 -18.114 1.00 96.94 83 GLY A CA 1
ATOM 644 C C . GLY A 1 83 ? 3.496 -6.846 -18.435 1.00 96.94 83 GLY A C 1
ATOM 645 O O . GLY A 1 83 ? 4.293 -7.121 -17.541 1.00 96.94 83 GLY A O 1
ATOM 646 N N . VAL A 1 84 ? 3.848 -6.764 -19.717 1.00 97.81 84 VAL A N 1
ATOM 647 C CA . VAL A 1 84 ? 5.228 -6.881 -20.204 1.00 97.81 84 VAL A CA 1
ATOM 648 C C . VAL A 1 84 ? 5.463 -5.826 -21.275 1.00 97.81 84 VAL A C 1
ATOM 650 O O . VAL A 1 84 ? 4.666 -5.700 -22.203 1.00 97.81 84 VAL A O 1
ATOM 653 N N . LEU A 1 85 ? 6.552 -5.072 -21.151 1.00 97.00 85 LEU A N 1
ATOM 654 C CA . LEU A 1 85 ? 6.995 -4.095 -22.137 1.00 97.00 85 LEU A CA 1
ATOM 655 C C . LEU A 1 85 ? 8.461 -4.355 -22.471 1.00 97.00 85 LEU A C 1
ATOM 657 O O . LEU A 1 85 ? 9.300 -4.440 -21.578 1.00 97.00 85 LEU A O 1
ATOM 661 N N . GLN A 1 86 ? 8.764 -4.473 -23.761 1.00 95.62 86 GLN A N 1
ATOM 662 C CA . GLN A 1 86 ? 10.142 -4.608 -24.231 1.00 95.62 86 GLN A CA 1
ATOM 663 C C . GLN A 1 86 ? 10.929 -3.326 -23.955 1.00 95.62 86 GLN A C 1
ATOM 665 O O . GLN A 1 86 ? 10.358 -2.229 -23.998 1.00 95.62 86 GLN A O 1
ATOM 670 N N . SER A 1 87 ? 12.226 -3.465 -23.674 1.00 92.88 87 SER A N 1
ATOM 671 C CA . SER A 1 87 ? 13.097 -2.299 -23.548 1.00 92.88 87 SER A CA 1
ATOM 672 C C . SER A 1 87 ? 13.153 -1.533 -24.876 1.00 92.88 87 SER A C 1
ATOM 674 O O . SER A 1 87 ? 13.073 -2.109 -25.964 1.00 92.88 87 SER A O 1
ATOM 676 N N . LYS A 1 88 ? 13.256 -0.206 -24.796 1.00 92.75 88 LYS A N 1
ATOM 677 C CA . LYS A 1 88 ? 13.380 0.682 -25.962 1.00 92.75 88 LYS A CA 1
ATOM 678 C C . LYS A 1 88 ? 14.838 0.860 -26.385 1.00 92.75 88 LYS A C 1
ATOM 680 O O . LYS A 1 88 ? 15.106 1.449 -27.429 1.00 92.75 88 LYS A O 1
ATOM 685 N N . GLY A 1 89 ? 15.770 0.331 -25.597 1.00 84.25 89 GLY A N 1
ATOM 686 C CA . GLY A 1 89 ? 17.199 0.360 -25.863 1.00 84.25 89 GLY A CA 1
ATOM 687 C C . GLY A 1 89 ? 17.874 1.604 -25.294 1.00 84.25 89 GLY A C 1
ATOM 688 O O . GLY A 1 89 ? 17.277 2.421 -24.598 1.00 84.25 89 GLY A O 1
ATOM 689 N N . ASN A 1 90 ? 19.170 1.745 -25.560 1.00 82.38 90 ASN A N 1
ATOM 690 C CA . ASN A 1 90 ? 19.982 2.756 -24.897 1.00 82.38 90 ASN A CA 1
ATOM 691 C C . ASN A 1 90 ? 19.621 4.184 -25.350 1.00 82.38 90 ASN A C 1
ATOM 693 O O . ASN A 1 90 ? 20.005 4.616 -26.435 1.00 82.38 90 ASN A O 1
ATOM 697 N N . ALA A 1 91 ? 18.924 4.925 -24.490 1.00 82.88 91 ALA A N 1
ATOM 698 C CA . ALA A 1 91 ? 18.626 6.342 -24.658 1.00 82.88 91 ALA A CA 1
ATOM 699 C C . ALA A 1 91 ? 18.872 7.107 -23.351 1.00 82.88 91 ALA A C 1
ATOM 701 O O . ALA A 1 91 ? 18.868 6.535 -22.256 1.00 82.88 91 ALA A O 1
ATOM 702 N N . ALA A 1 92 ? 19.033 8.430 -23.458 1.00 83.69 92 ALA A N 1
ATOM 703 C CA . ALA A 1 92 ? 19.170 9.307 -22.293 1.00 83.69 92 ALA A CA 1
ATOM 704 C C . ALA A 1 92 ? 17.941 9.243 -21.369 1.00 83.69 92 ALA A C 1
ATOM 706 O O . ALA A 1 92 ? 18.054 9.452 -20.162 1.00 83.69 92 ALA A O 1
ATOM 707 N N . ARG A 1 93 ? 16.760 8.962 -21.936 1.00 90.19 93 ARG A N 1
ATOM 708 C CA . ARG A 1 93 ? 15.506 8.801 -21.204 1.00 90.19 93 ARG A CA 1
ATOM 709 C C . ARG A 1 93 ? 14.484 8.031 -22.037 1.00 90.19 93 ARG A C 1
ATOM 711 O O . ARG A 1 93 ? 14.123 8.484 -23.116 1.00 90.19 93 ARG A O 1
ATOM 718 N N . ASN A 1 94 ? 13.952 6.947 -21.483 1.00 93.88 94 ASN A N 1
ATOM 719 C CA . ASN A 1 94 ? 12.824 6.201 -22.032 1.00 93.88 94 ASN A CA 1
ATOM 720 C C . ASN A 1 94 ? 11.642 6.272 -21.071 1.00 93.88 94 ASN A C 1
ATOM 722 O O . ASN A 1 94 ? 11.767 5.964 -19.889 1.00 93.88 94 ASN A O 1
ATOM 726 N N . SER A 1 95 ? 10.483 6.689 -21.572 1.00 95.50 95 SER A N 1
ATOM 727 C CA . SER A 1 95 ? 9.244 6.721 -20.792 1.00 95.50 95 SER A CA 1
ATOM 728 C C . SER A 1 95 ? 8.326 5.583 -21.198 1.00 95.50 95 SER A C 1
ATOM 730 O O . SER A 1 95 ? 8.150 5.301 -22.388 1.00 95.50 95 SER A O 1
ATOM 732 N N . TYR A 1 96 ? 7.718 4.962 -20.200 1.00 96.69 96 TYR A N 1
ATOM 733 C CA . TYR A 1 96 ? 6.800 3.848 -20.350 1.00 96.69 96 TYR A CA 1
ATOM 734 C C . TYR A 1 96 ? 5.491 4.159 -19.644 1.00 96.69 96 TYR A C 1
ATOM 736 O O . TYR A 1 96 ? 5.457 4.878 -18.643 1.00 96.69 96 TYR A O 1
ATOM 744 N N . ASN A 1 97 ? 4.418 3.601 -20.186 1.00 97.19 97 ASN A N 1
ATOM 745 C CA . ASN A 1 97 ? 3.107 3.624 -19.575 1.00 97.19 97 ASN A CA 1
ATOM 746 C C . ASN A 1 97 ? 2.466 2.249 -19.736 1.00 97.19 97 ASN A C 1
ATOM 748 O O . ASN A 1 97 ? 2.664 1.571 -20.744 1.00 97.19 97 ASN A O 1
ATOM 752 N N . TRP A 1 98 ? 1.703 1.859 -18.731 1.00 98.06 98 TRP A N 1
ATOM 753 C CA . TRP A 1 98 ? 0.838 0.696 -18.765 1.00 98.06 98 TRP A CA 1
ATOM 754 C C . TRP A 1 98 ? -0.473 1.050 -18.066 1.00 98.06 98 TRP A C 1
ATOM 756 O O . TRP A 1 98 ? -0.476 1.806 -17.093 1.00 98.06 98 TRP A O 1
ATOM 766 N N . PHE A 1 99 ? -1.590 0.550 -18.586 1.00 97.75 99 PHE A N 1
ATOM 767 C CA . PHE A 1 99 ? -2.919 0.883 -18.086 1.00 97.75 99 PHE A CA 1
ATOM 768 C C . PHE A 1 99 ? -3.627 -0.362 -17.559 1.00 97.75 99 PHE A C 1
ATOM 770 O O . PHE A 1 99 ? -3.887 -1.300 -18.312 1.00 97.75 99 PHE A O 1
ATOM 777 N N . ASP A 1 100 ? -3.972 -0.337 -16.275 1.00 97.12 100 ASP A N 1
ATOM 778 C CA . ASP A 1 100 ? -4.816 -1.335 -15.635 1.00 97.12 100 ASP A CA 1
ATOM 779 C C . ASP A 1 100 ? -6.289 -0.981 -15.847 1.00 97.12 100 ASP A C 1
ATOM 781 O O . ASP A 1 100 ? -6.856 -0.168 -15.113 1.00 97.12 100 ASP A O 1
ATOM 785 N N . ALA A 1 101 ? -6.911 -1.588 -16.855 1.00 95.25 101 ALA A N 1
ATOM 786 C CA . ALA A 1 101 ? -8.342 -1.430 -17.106 1.00 95.25 101 ALA A CA 1
ATOM 787 C C . ALA A 1 101 ? -9.222 -2.181 -16.087 1.00 95.25 101 ALA A C 1
ATOM 789 O O . ALA A 1 101 ? -10.401 -1.867 -15.967 1.00 95.25 101 ALA A O 1
ATOM 790 N N . ASN A 1 102 ? -8.659 -3.146 -15.349 1.00 90.56 102 ASN A N 1
ATOM 791 C CA . ASN A 1 102 ? -9.367 -4.016 -14.407 1.00 90.56 102 ASN A CA 1
ATOM 792 C C . ASN A 1 102 ? -8.825 -3.812 -12.984 1.00 90.56 102 ASN A C 1
ATOM 794 O O . ASN A 1 102 ? -8.499 -4.764 -12.263 1.00 90.56 102 ASN A O 1
ATOM 798 N N . ALA A 1 103 ? -8.678 -2.548 -12.586 1.00 91.06 103 ALA A N 1
ATOM 799 C CA . ALA A 1 103 ? -8.230 -2.207 -11.248 1.00 91.06 103 ALA A CA 1
ATOM 800 C C . ALA A 1 103 ? -9.240 -2.706 -10.200 1.00 91.06 103 ALA A C 1
ATOM 802 O O . ALA A 1 103 ? -10.454 -2.602 -10.378 1.00 91.06 103 ALA A O 1
ATOM 803 N N . SER A 1 104 ? -8.737 -3.272 -9.105 1.00 89.31 104 SER A N 1
ATOM 804 C CA . SER A 1 104 ? -9.584 -3.807 -8.038 1.00 89.31 104 SER A CA 1
ATOM 805 C C . SER A 1 104 ? -10.079 -2.660 -7.161 1.00 89.31 104 SER A C 1
ATOM 807 O O . SER A 1 104 ? -9.346 -1.699 -6.950 1.00 89.31 104 SER A O 1
ATOM 809 N N . ASN A 1 105 ? -11.291 -2.738 -6.610 1.00 87.25 105 ASN A N 1
ATOM 810 C CA . ASN A 1 105 ? -11.694 -1.780 -5.575 1.00 87.25 105 ASN A CA 1
ATOM 811 C C . ASN A 1 105 ? -10.778 -1.916 -4.348 1.00 87.25 105 ASN A C 1
ATOM 813 O O . ASN A 1 105 ? -10.397 -3.025 -3.976 1.00 87.25 105 ASN A O 1
ATOM 817 N N . GLY A 1 106 ? -10.452 -0.795 -3.706 1.00 86.62 106 GLY A N 1
ATOM 818 C CA . GLY A 1 106 ? -9.479 -0.742 -2.618 1.00 86.62 106 GLY A CA 1
ATOM 819 C C . GLY A 1 106 ? -8.073 -0.373 -3.095 1.00 86.62 106 GLY A C 1
ATOM 820 O O . GLY A 1 106 ? -7.900 0.265 -4.136 1.00 86.62 106 GLY A O 1
ATOM 821 N N . TYR A 1 107 ? -7.062 -0.729 -2.302 1.00 89.75 107 TYR A N 1
ATOM 822 C CA . TYR A 1 107 ? -5.669 -0.462 -2.646 1.00 89.75 107 TYR A CA 1
ATOM 823 C C . TYR A 1 107 ? -5.163 -1.432 -3.714 1.00 89.75 107 TYR A C 1
ATOM 825 O O . TYR A 1 107 ? -5.280 -2.647 -3.585 1.00 89.75 107 TYR A O 1
ATOM 833 N N . ASN A 1 108 ? -4.554 -0.874 -4.754 1.00 94.81 108 ASN A N 1
ATOM 834 C CA . ASN A 1 108 ? -3.804 -1.606 -5.762 1.00 94.81 108 ASN A CA 1
ATOM 835 C C . ASN A 1 108 ? -2.343 -1.188 -5.645 1.00 94.81 108 ASN A C 1
ATOM 837 O O . ASN A 1 108 ? -2.038 0.006 -5.608 1.00 94.81 108 ASN A O 1
ATOM 841 N N . TYR A 1 109 ? -1.448 -2.165 -5.606 1.00 97.31 109 TYR A N 1
ATOM 842 C CA . TYR A 1 109 ? -0.013 -1.969 -5.457 1.00 97.31 109 TYR A CA 1
ATOM 843 C C . TYR A 1 109 ? 0.685 -2.400 -6.738 1.00 97.31 109 TYR A C 1
ATOM 845 O O . TYR A 1 109 ? 0.393 -3.472 -7.262 1.00 97.31 109 TYR A O 1
ATOM 853 N N . TYR A 1 110 ? 1.628 -1.597 -7.218 1.00 98.06 110 TYR A N 1
ATOM 854 C CA . TYR A 1 110 ? 2.391 -1.878 -8.427 1.00 98.06 110 TYR A CA 1
ATOM 855 C C . TYR A 1 110 ? 3.882 -1.727 -8.176 1.00 98.06 110 TYR A C 1
ATOM 857 O O . TYR A 1 110 ? 4.327 -0.832 -7.454 1.00 98.06 110 TYR A O 1
ATOM 865 N N . ARG A 1 111 ? 4.657 -2.578 -8.835 1.00 97.56 111 ARG A N 1
ATOM 866 C CA . ARG A 1 111 ? 6.105 -2.429 -8.984 1.00 97.56 111 ARG A CA 1
ATOM 867 C C . ARG A 1 111 ? 6.504 -2.845 -10.392 1.00 97.56 111 ARG A C 1
ATOM 869 O O . ARG A 1 111 ? 5.787 -3.604 -11.043 1.00 97.56 111 ARG A O 1
ATOM 876 N N . ILE A 1 112 ? 7.648 -2.356 -10.852 1.00 97.62 112 ILE A N 1
ATOM 877 C CA . ILE A 1 112 ? 8.234 -2.804 -12.112 1.00 97.62 112 ILE A CA 1
ATOM 878 C C . ILE A 1 112 ? 9.387 -3.747 -11.805 1.00 97.62 112 ILE A C 1
ATOM 880 O O . ILE A 1 112 ? 10.301 -3.403 -11.052 1.00 97.62 112 ILE A O 1
ATOM 884 N N . LYS A 1 113 ? 9.332 -4.923 -12.418 1.00 95.88 113 LYS A N 1
ATOM 885 C CA . LYS A 1 113 ? 10.402 -5.906 -12.455 1.00 95.88 113 LYS A CA 1
ATOM 886 C C . LYS A 1 113 ? 11.181 -5.727 -13.757 1.00 95.88 113 LYS A C 1
ATOM 888 O O . LYS A 1 113 ? 10.653 -5.947 -14.841 1.00 95.88 113 LYS A O 1
ATOM 893 N N . SER A 1 114 ? 12.425 -5.287 -13.660 1.00 94.06 114 SER A N 1
ATOM 894 C CA . SER A 1 114 ? 13.342 -5.151 -14.796 1.00 94.06 114 SER A CA 1
ATOM 895 C C . SER A 1 114 ? 14.086 -6.464 -14.991 1.00 94.06 114 SER A C 1
ATOM 897 O O . SER A 1 114 ? 14.550 -7.038 -14.006 1.00 94.06 114 SER A O 1
ATOM 899 N N . ILE A 1 115 ? 14.207 -6.929 -16.232 1.00 93.56 115 ILE A N 1
ATOM 900 C CA . ILE A 1 115 ? 14.904 -8.170 -16.579 1.00 93.56 115 ILE A CA 1
ATOM 901 C C . ILE A 1 115 ? 15.974 -7.836 -17.610 1.00 93.56 115 ILE A C 1
ATOM 903 O O . ILE A 1 115 ? 15.677 -7.336 -18.695 1.00 93.56 115 ILE A O 1
ATOM 907 N N . GLU A 1 116 ? 17.227 -8.109 -17.270 1.00 91.62 116 GLU A N 1
ATOM 908 C CA . GLU A 1 116 ? 18.350 -7.995 -18.195 1.00 91.62 116 GLU A CA 1
ATOM 909 C C . GLU A 1 116 ? 18.431 -9.212 -19.127 1.00 91.62 116 GLU A C 1
ATOM 911 O O . GLU A 1 116 ? 17.967 -10.304 -18.802 1.00 91.62 116 GLU A O 1
ATOM 916 N N . LYS A 1 117 ? 19.128 -9.063 -20.258 1.00 89.06 117 LYS A N 1
ATOM 917 C CA . LYS A 1 117 ? 19.440 -10.162 -21.193 1.00 89.06 117 LYS A CA 1
ATOM 918 C C . LYS A 1 117 ? 20.231 -11.305 -20.544 1.00 89.06 117 LYS A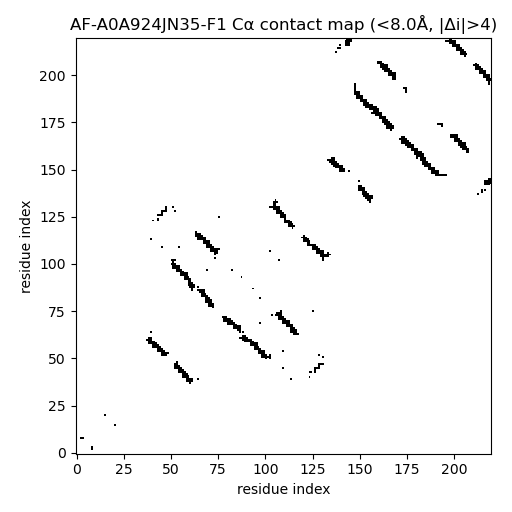 C 1
ATOM 920 O O . LYS A 1 117 ? 20.219 -12.420 -21.049 1.00 89.06 117 LYS A O 1
ATOM 925 N N . SER A 1 118 ? 20.917 -11.025 -19.435 1.00 88.94 118 SER A N 1
ATOM 926 C CA . SER A 1 118 ? 21.613 -12.006 -18.593 1.00 88.94 118 SER A CA 1
ATOM 927 C C . SER A 1 118 ? 20.663 -12.859 -17.737 1.00 88.94 118 SER A C 1
ATOM 929 O O . SER A 1 118 ? 21.103 -13.828 -17.126 1.00 88.94 118 SER A O 1
ATOM 931 N N . GLY A 1 119 ? 19.382 -12.484 -17.651 1.00 87.38 119 GLY A N 1
ATOM 932 C CA . GLY A 1 119 ? 18.397 -13.050 -16.729 1.00 87.38 119 GLY A CA 1
ATOM 933 C C . GLY A 1 119 ? 18.380 -12.390 -15.347 1.00 87.38 119 GLY A C 1
ATOM 934 O O . GLY A 1 119 ? 17.570 -12.774 -14.507 1.00 87.38 119 GLY A O 1
ATOM 935 N N . LYS A 1 120 ? 19.245 -11.400 -15.084 1.00 87.38 120 LYS A N 1
ATOM 936 C CA . LYS A 1 120 ? 19.261 -10.677 -13.807 1.00 87.38 120 LYS A CA 1
ATOM 937 C C . LYS A 1 120 ? 18.004 -9.825 -13.642 1.00 87.38 120 LYS A C 1
ATOM 939 O O . LYS A 1 120 ? 17.570 -9.156 -14.578 1.00 87.38 120 LYS A O 1
ATOM 944 N N . GLU A 1 121 ? 17.459 -9.825 -12.429 1.00 91.69 121 GLU A N 1
ATOM 945 C CA . GLU A 1 121 ? 16.205 -9.150 -12.103 1.00 91.69 121 GLU A CA 1
ATOM 946 C C . GLU A 1 121 ? 16.412 -8.004 -11.107 1.00 91.69 121 GLU A C 1
ATOM 948 O O . GLU A 1 121 ? 17.193 -8.119 -10.159 1.00 91.69 121 GLU A O 1
ATOM 953 N N . PHE A 1 122 ? 15.665 -6.915 -11.290 1.00 90.69 122 PHE A N 1
ATOM 954 C CA . PHE A 1 122 ? 15.630 -5.772 -10.373 1.00 90.69 122 PHE A CA 1
ATOM 955 C C . PHE A 1 122 ? 14.203 -5.289 -10.168 1.00 90.69 122 PHE A C 1
ATOM 957 O O . PHE A 1 122 ? 13.383 -5.374 -11.077 1.00 90.69 122 PHE A O 1
ATOM 964 N N . TYR A 1 123 ? 13.919 -4.714 -9.004 1.00 93.12 123 TYR A N 1
ATOM 965 C CA . TYR A 1 123 ? 12.586 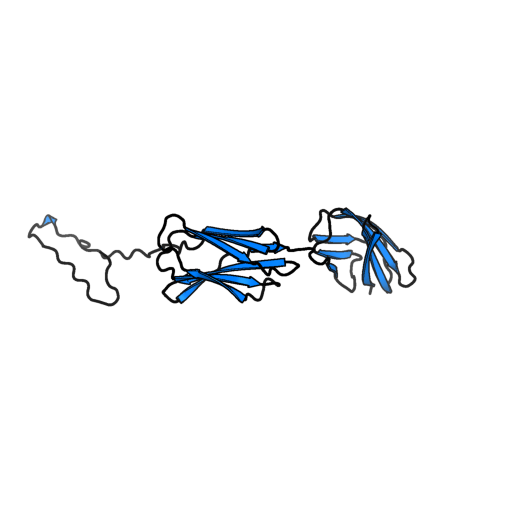-4.233 -8.657 1.00 93.12 123 TYR A CA 1
ATOM 966 C C . TYR A 1 123 ? 12.629 -2.754 -8.295 1.00 93.12 123 TYR A C 1
ATOM 968 O O . TYR A 1 123 ? 13.565 -2.285 -7.646 1.00 93.12 123 TYR A O 1
ATOM 976 N N . THR A 1 124 ? 11.598 -2.017 -8.693 1.00 94.38 124 THR A N 1
ATOM 977 C CA . THR A 1 124 ? 11.362 -0.668 -8.174 1.00 94.38 124 THR A CA 1
ATOM 978 C C . THR A 1 124 ? 10.819 -0.715 -6.748 1.00 94.38 124 THR A C 1
ATOM 980 O O . THR A 1 124 ? 10.336 -1.744 -6.274 1.00 94.38 124 THR A O 1
ATOM 983 N N . GLN A 1 125 ? 10.776 0.451 -6.102 1.00 92.62 125 GLN A N 1
ATOM 984 C CA . GLN A 1 125 ? 9.846 0.680 -4.997 1.00 92.62 125 GLN A CA 1
ATOM 985 C C . GLN A 1 125 ? 8.393 0.381 -5.412 1.00 92.62 125 GLN A C 1
ATOM 987 O O . GLN A 1 125 ? 8.035 0.484 -6.593 1.00 92.62 125 GLN A O 1
ATOM 992 N N . ILE A 1 126 ? 7.563 0.032 -4.431 1.00 96.06 126 ILE A N 1
ATOM 993 C CA . ILE A 1 126 ? 6.132 -0.209 -4.624 1.00 96.06 126 ILE A CA 1
ATOM 994 C C . ILE A 1 126 ? 5.401 1.135 -4.604 1.00 96.06 126 ILE A C 1
ATOM 996 O O . ILE A 1 126 ? 5.571 1.930 -3.680 1.00 96.06 126 ILE A O 1
ATOM 1000 N N . VAL A 1 127 ? 4.558 1.373 -5.605 1.00 96.62 127 VAL A N 1
ATOM 1001 C CA . VAL A 1 127 ? 3.604 2.489 -5.634 1.00 96.62 127 VAL A CA 1
ATOM 1002 C C . VAL A 1 127 ? 2.198 1.947 -5.424 1.00 96.62 127 VAL A C 1
ATOM 1004 O O . VAL A 1 127 ? 1.894 0.842 -5.867 1.00 96.62 127 VAL A O 1
ATOM 1007 N N . ASN A 1 128 ? 1.334 2.700 -4.748 1.00 93.94 128 ASN A N 1
ATOM 1008 C CA . ASN A 1 128 ? -0.046 2.284 -4.518 1.00 93.94 128 ASN A CA 1
ATOM 1009 C C . ASN A 1 128 ? -1.043 3.350 -4.963 1.00 93.94 128 ASN A C 1
ATOM 1011 O O . ASN A 1 128 ? -0.729 4.540 -4.985 1.00 93.94 128 ASN A O 1
ATOM 1015 N N . VAL A 1 129 ? -2.236 2.893 -5.332 1.00 92.81 129 VAL A N 1
ATOM 1016 C CA . VAL A 1 129 ? -3.374 3.734 -5.704 1.00 92.81 129 VAL A CA 1
ATOM 1017 C C . VAL A 1 129 ? -4.643 3.080 -5.182 1.00 92.81 129 VAL A C 1
ATOM 1019 O O . VAL A 1 129 ? -4.864 1.884 -5.376 1.00 92.81 129 VAL A O 1
ATOM 1022 N N . ALA A 1 130 ? -5.484 3.871 -4.530 1.00 89.44 130 ALA A N 1
ATOM 1023 C CA . ALA A 1 130 ? -6.819 3.451 -4.138 1.00 89.44 130 ALA A CA 1
ATOM 1024 C C . ALA A 1 130 ? -7.806 3.648 -5.298 1.00 89.44 130 ALA A C 1
ATOM 1026 O O . ALA A 1 130 ? -7.837 4.720 -5.901 1.00 89.44 130 ALA A O 1
ATOM 1027 N N . MET A 1 131 ? -8.628 2.637 -5.578 1.00 88.44 131 MET A N 1
ATOM 1028 C CA . MET A 1 131 ? -9.742 2.705 -6.528 1.00 88.44 131 MET A CA 1
ATOM 1029 C C . MET A 1 131 ? -11.073 2.518 -5.811 1.00 88.44 131 MET A C 1
ATOM 1031 O O . MET A 1 131 ? -11.211 1.665 -4.932 1.00 88.44 131 MET A O 1
ATOM 1035 N N . GLY A 1 132 ? -12.068 3.307 -6.210 1.00 79.56 132 GLY A N 1
ATOM 1036 C CA . GLY A 1 132 ? -13.384 3.298 -5.576 1.00 79.56 132 GLY A CA 1
ATOM 1037 C C . GLY A 1 132 ? -13.334 3.715 -4.101 1.00 79.56 132 GLY A C 1
ATOM 1038 O O . GLY A 1 132 ? -12.430 4.428 -3.662 1.00 79.56 132 GLY A O 1
ATOM 1039 N N . LYS A 1 133 ? -14.330 3.280 -3.321 1.00 72.88 133 LYS A N 1
ATOM 1040 C CA . LYS A 1 133 ? -14.305 3.437 -1.862 1.00 72.88 133 LYS A CA 1
ATOM 1041 C C . LYS A 1 133 ? -13.441 2.329 -1.269 1.00 72.88 133 LYS A C 1
ATOM 1043 O O . LYS A 1 133 ? -13.798 1.157 -1.370 1.00 72.88 133 LYS A O 1
ATOM 1048 N N . VAL A 1 134 ? -12.330 2.695 -0.637 1.00 74.38 134 VAL A N 1
ATOM 1049 C CA . VAL A 1 134 ? -11.582 1.748 0.196 1.00 74.38 134 VAL A CA 1
ATOM 1050 C C . VAL A 1 134 ? -12.422 1.449 1.434 1.00 74.38 134 VAL A C 1
ATOM 1052 O O . VAL A 1 134 ? -12.987 2.367 2.031 1.00 74.38 134 VAL A O 1
ATOM 1055 N N . ALA A 1 135 ? -12.541 0.170 1.791 1.00 79.12 135 ALA A N 1
ATOM 1056 C CA . ALA A 1 135 ? -13.304 -0.233 2.961 1.00 79.12 135 ALA A CA 1
ATOM 1057 C C . ALA A 1 135 ? -12.760 0.467 4.214 1.00 79.12 135 ALA A C 1
ATOM 1059 O O . ALA A 1 135 ? -11.550 0.492 4.463 1.00 79.12 135 ALA A O 1
ATOM 1060 N N . ILE A 1 136 ? -13.680 1.037 4.989 1.00 86.88 136 ILE A N 1
ATOM 1061 C CA . ILE A 1 136 ? -13.371 1.581 6.303 1.00 86.88 136 ILE A CA 1
ATOM 1062 C C . ILE A 1 136 ? -13.197 0.395 7.246 1.00 86.88 136 ILE A C 1
ATOM 1064 O O . ILE A 1 136 ? -14.110 -0.418 7.390 1.00 86.88 136 ILE A O 1
ATOM 1068 N N . SER A 1 137 ? -12.033 0.305 7.878 1.00 89.06 137 SER A N 1
ATOM 1069 C CA . SER A 1 137 ? -11.738 -0.692 8.904 1.00 89.06 137 SER A CA 1
ATOM 1070 C C . SER A 1 137 ? -11.415 0.033 10.202 1.00 89.06 137 SER A C 1
ATOM 1072 O O . SER A 1 137 ? -10.676 1.019 10.218 1.00 89.06 137 SER A O 1
ATOM 1074 N N . ILE A 1 138 ? -12.031 -0.420 11.291 1.00 93.38 138 ILE A N 1
ATOM 1075 C CA . ILE A 1 138 ? -11.811 0.117 12.629 1.00 9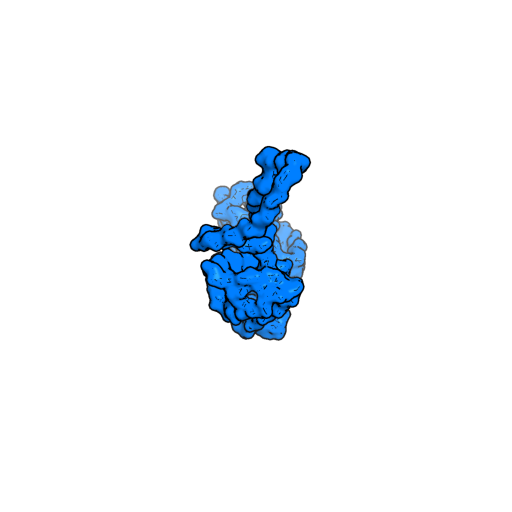3.38 138 ILE A CA 1
ATOM 1076 C C . ILE A 1 138 ? -11.588 -1.065 13.554 1.00 93.38 138 ILE A C 1
ATOM 1078 O O . ILE A 1 138 ? -12.399 -1.987 13.598 1.00 93.38 138 ILE A O 1
ATOM 1082 N N . SER A 1 139 ? -10.487 -1.046 14.292 1.00 94.56 139 SER A N 1
ATOM 1083 C CA . SER A 1 139 ? -10.150 -2.083 15.269 1.00 94.56 139 SER A CA 1
ATOM 1084 C C . SER A 1 139 ? -9.581 -1.457 16.533 1.00 94.56 139 SER A C 1
ATOM 1086 O O . SER A 1 139 ? -9.162 -0.299 16.533 1.00 94.56 139 SER A O 1
ATOM 1088 N N . LEU A 1 140 ? -9.589 -2.220 17.625 1.00 94.38 140 LEU A N 1
ATOM 1089 C CA . LEU A 1 140 ? -9.026 -1.798 18.901 1.00 94.38 140 LEU A CA 1
ATOM 1090 C C . LEU A 1 140 ? -7.941 -2.758 19.375 1.00 94.38 140 LEU A C 1
ATOM 1092 O O . LEU A 1 140 ? -7.995 -3.952 19.081 1.00 94.38 140 LEU A O 1
ATOM 1096 N N . TYR A 1 141 ? -6.950 -2.233 20.093 1.00 93.75 141 TYR A N 1
ATOM 1097 C CA . TYR A 1 141 ? -5.913 -3.038 20.734 1.00 93.75 141 TYR A CA 1
ATOM 1098 C C . TYR A 1 141 ? -5.224 -2.292 21.898 1.00 93.75 141 TYR A C 1
ATOM 1100 O O . TYR A 1 141 ? -5.154 -1.059 21.898 1.00 93.75 141 TYR A O 1
ATOM 1108 N N . PRO A 1 142 ? -4.655 -3.017 22.877 1.00 91.56 142 PRO A N 1
ATOM 1109 C CA . PRO A 1 142 ? -4.835 -4.454 23.095 1.00 91.56 142 PRO A CA 1
ATOM 1110 C C . PRO A 1 142 ? -6.250 -4.773 23.606 1.00 91.56 142 PRO A C 1
ATOM 1112 O O . PRO A 1 142 ? -6.946 -3.905 24.125 1.00 91.56 142 PRO A O 1
ATOM 1115 N N . ASN A 1 143 ? -6.678 -6.023 23.445 1.00 90.12 143 ASN A N 1
ATOM 1116 C CA . ASN A 1 143 ? -7.855 -6.572 24.113 1.00 90.12 143 ASN A CA 1
ATOM 1117 C C . ASN A 1 143 ? -7.433 -7.903 24.758 1.00 90.12 143 ASN A C 1
ATOM 1119 O O . ASN A 1 143 ? -7.092 -8.814 23.999 1.00 90.12 143 ASN A O 1
ATOM 1123 N N . PRO A 1 144 ? -7.408 -8.033 26.102 1.00 91.56 144 PRO A N 1
ATOM 1124 C CA . PRO A 1 144 ? -7.928 -7.101 27.121 1.00 91.56 144 PRO A CA 1
ATOM 1125 C C . PRO A 1 144 ? -7.139 -5.788 27.307 1.00 91.56 144 PRO A C 1
ATOM 1127 O O . PRO A 1 144 ? -5.963 -5.701 26.954 1.00 91.56 144 PRO A O 1
ATOM 1130 N N . ILE A 1 145 ? -7.780 -4.765 27.888 1.00 90.94 145 ILE A N 1
ATOM 1131 C CA . ILE A 1 145 ? -7.180 -3.444 28.156 1.00 90.94 145 ILE A CA 1
ATOM 1132 C C . ILE A 1 145 ? -6.552 -3.392 29.552 1.00 90.94 145 ILE A C 1
ATOM 1134 O O . ILE A 1 145 ? -7.252 -3.491 30.558 1.00 90.94 145 ILE A O 1
ATOM 1138 N N . LEU A 1 146 ? -5.247 -3.130 29.630 1.00 83.38 146 LEU A N 1
ATOM 1139 C CA . LEU A 1 146 ? -4.509 -3.147 30.898 1.00 83.38 146 LEU A CA 1
ATOM 1140 C C . LEU A 1 146 ? -4.463 -1.761 31.578 1.00 83.38 146 LEU A C 1
ATOM 1142 O O . LEU A 1 146 ? -4.897 -1.636 32.722 1.00 83.38 146 LEU A O 1
ATOM 1146 N N . ASP A 1 147 ? -4.130 -0.689 30.849 1.00 85.25 147 ASP A N 1
ATOM 1147 C CA . ASP A 1 147 ? -3.792 0.625 31.444 1.00 85.25 147 ASP A CA 1
ATOM 1148 C C . ASP A 1 147 ? -4.865 1.719 31.298 1.00 85.25 147 ASP A C 1
ATOM 1150 O O . ASP A 1 147 ? -4.543 2.904 31.209 1.00 85.25 147 ASP A O 1
ATOM 1154 N N . ASN A 1 148 ? -6.147 1.348 31.185 1.00 86.94 148 ASN A N 1
ATOM 1155 C CA . ASN A 1 148 ? -7.240 2.284 30.845 1.00 86.94 148 ASN A CA 1
ATOM 1156 C C . ASN A 1 148 ? -6.947 3.122 29.582 1.00 86.94 148 ASN A C 1
ATOM 1158 O O . ASN A 1 148 ? -7.467 4.222 29.402 1.00 86.94 148 ASN A O 1
ATOM 1162 N N . LYS A 1 149 ? -6.108 2.589 28.690 1.00 90.44 149 LYS A N 1
ATOM 1163 C CA . LYS A 1 149 ? -5.772 3.166 27.393 1.00 90.44 149 LYS A CA 1
ATOM 1164 C C . LYS A 1 149 ? -6.208 2.201 26.310 1.00 90.44 149 LYS A C 1
ATOM 1166 O O . LYS A 1 149 ? -5.774 1.053 26.307 1.00 90.44 149 LYS A O 1
ATOM 1171 N N . VAL A 1 150 ? -7.027 2.675 25.384 1.00 92.25 150 VAL A N 1
ATOM 1172 C CA . VAL A 1 150 ? -7.400 1.923 24.184 1.00 92.25 150 VAL A CA 1
ATOM 1173 C C . VAL A 1 150 ? -6.724 2.561 22.980 1.00 92.25 150 VAL A C 1
ATOM 1175 O O . VAL A 1 150 ? -6.805 3.776 22.801 1.00 92.25 150 VAL A O 1
ATOM 1178 N N . ASN A 1 151 ? -6.050 1.762 22.155 1.00 94.19 151 ASN A N 1
ATOM 1179 C CA . ASN A 1 151 ? -5.636 2.220 20.833 1.00 94.19 151 ASN A CA 1
ATOM 1180 C C . ASN A 1 151 ? -6.726 1.845 19.842 1.00 94.19 151 ASN A C 1
ATOM 1182 O O . ASN A 1 151 ? -7.147 0.689 19.792 1.00 94.19 151 ASN A O 1
ATOM 1186 N N . ILE A 1 152 ? -7.170 2.821 19.061 1.00 95.00 152 ILE A N 1
ATOM 1187 C CA . ILE A 1 152 ? -8.124 2.633 17.977 1.00 95.00 152 ILE A CA 1
ATOM 1188 C C . ILE A 1 152 ? -7.341 2.759 16.676 1.00 95.00 152 ILE A C 1
ATOM 1190 O O . ILE A 1 152 ? -6.821 3.830 16.360 1.00 95.00 152 ILE A O 1
ATOM 1194 N N . LYS A 1 153 ? -7.250 1.665 15.921 1.00 95.19 153 LYS A N 1
ATOM 1195 C CA . LYS A 1 153 ? -6.733 1.690 14.555 1.00 95.19 153 LYS A CA 1
ATOM 1196 C C . LYS A 1 153 ? -7.870 2.116 13.635 1.00 95.19 153 LYS A C 1
ATOM 1198 O O . LYS A 1 153 ? -8.862 1.399 13.513 1.00 95.19 153 LYS A O 1
ATOM 1203 N N . LEU A 1 154 ? -7.717 3.272 13.009 1.00 94.44 154 LEU A N 1
ATOM 1204 C CA . LEU A 1 154 ? -8.598 3.800 11.977 1.00 94.44 154 LEU A CA 1
ATOM 1205 C C . LEU A 1 154 ? -7.933 3.539 10.627 1.00 94.44 154 LEU A C 1
ATOM 1207 O O . LEU A 1 154 ? -6.784 3.927 10.427 1.00 94.44 154 LEU A O 1
ATOM 1211 N N . GLU A 1 155 ? -8.633 2.904 9.697 1.00 90.81 155 GLU A N 1
ATOM 1212 C CA . GLU A 1 155 ? -8.146 2.657 8.341 1.00 90.81 155 GLU A CA 1
ATOM 1213 C C . GLU A 1 155 ? -9.154 3.202 7.335 1.00 90.81 155 GLU A C 1
ATOM 1215 O O . GLU A 1 155 ? -10.322 2.809 7.330 1.00 90.81 155 GLU A O 1
ATOM 1220 N N . ASN A 1 156 ? -8.695 4.123 6.482 1.00 88.69 156 ASN A N 1
ATOM 1221 C CA . ASN A 1 156 ? -9.510 4.788 5.454 1.00 88.69 156 ASN A CA 1
ATOM 1222 C C . ASN A 1 156 ? -10.722 5.564 5.994 1.00 88.69 156 ASN A C 1
ATOM 1224 O O . ASN A 1 156 ? -11.670 5.833 5.256 1.00 88.69 156 ASN A O 1
ATOM 1228 N N . VAL A 1 157 ? -10.703 5.944 7.271 1.00 90.62 157 VAL A N 1
ATOM 1229 C CA . VAL A 1 157 ? -11.796 6.692 7.897 1.00 90.62 157 VAL A CA 1
ATOM 1230 C C . VAL A 1 157 ? -11.801 8.124 7.331 1.00 90.62 157 VAL A C 1
ATOM 1232 O O . VAL A 1 157 ? -10.747 8.767 7.320 1.00 90.62 157 VAL A O 1
ATOM 1235 N N . PRO A 1 158 ? -12.935 8.654 6.833 1.00 90.69 158 PRO A N 1
ATOM 1236 C CA . PRO A 1 158 ? -13.009 10.004 6.274 1.00 90.69 158 PRO A CA 1
ATOM 1237 C C . PRO A 1 158 ? -12.622 11.095 7.275 1.00 90.69 158 PRO A C 1
ATOM 1239 O O . PRO A 1 158 ? -12.833 10.957 8.480 1.00 90.69 158 PRO A O 1
ATOM 1242 N N . LYS A 1 159 ? -12.099 12.219 6.776 1.00 93.44 159 LYS A N 1
ATOM 1243 C CA . LYS A 1 159 ? -11.850 13.403 7.608 1.00 93.44 159 LYS A CA 1
ATOM 1244 C C . LYS A 1 159 ? -13.162 13.890 8.222 1.00 93.44 159 LYS A C 1
ATOM 1246 O O . LYS A 1 159 ? -14.149 14.043 7.506 1.00 93.44 159 LYS A O 1
ATOM 1251 N N . GLY A 1 160 ? -13.165 14.186 9.517 1.00 94.31 160 GLY A N 1
ATOM 1252 C CA . GLY A 1 160 ? -14.361 14.693 10.180 1.00 94.31 160 GLY A CA 1
ATOM 1253 C C . GLY A 1 160 ? -14.284 14.687 11.698 1.00 94.31 160 GLY A C 1
ATOM 1254 O O . GLY A 1 160 ? -13.293 14.265 12.296 1.00 94.31 160 GLY A O 1
ATOM 1255 N N . TYR A 1 161 ? -15.364 15.164 12.312 1.00 95.31 161 TYR A N 1
ATOM 1256 C CA . TYR A 1 161 ? -15.579 15.043 13.747 1.00 95.31 161 TYR A CA 1
ATOM 1257 C C . TYR A 1 161 ? -16.298 13.734 14.056 1.00 95.31 161 TYR A C 1
ATOM 1259 O O . TYR A 1 161 ? -17.334 13.429 13.464 1.00 95.31 161 TYR A O 1
ATOM 1267 N N . TYR A 1 162 ? -15.758 13.006 15.025 1.00 96.19 162 TYR A N 1
ATOM 1268 C CA . TYR A 1 162 ? -16.302 11.758 15.530 1.00 96.19 162 TYR A CA 1
ATOM 1269 C C . TYR A 1 162 ? -16.559 11.870 17.031 1.00 96.19 162 TYR A C 1
ATOM 1271 O O . TYR A 1 162 ? -15.818 12.537 17.756 1.00 96.19 162 TYR A O 1
ATOM 1279 N N . SER A 1 163 ? -17.601 11.200 17.509 1.00 96.19 163 SER A N 1
ATOM 1280 C CA . SER A 1 163 ? -17.841 10.997 18.935 1.00 96.19 163 SER A CA 1
ATOM 1281 C C . SER A 1 163 ? -17.466 9.570 19.299 1.00 96.19 163 SER A C 1
ATOM 1283 O O . SER A 1 163 ? -18.033 8.617 18.769 1.00 96.19 163 SER A O 1
ATOM 1285 N N . ILE A 1 164 ? -16.517 9.427 20.213 1.00 95.62 164 ILE A N 1
ATOM 1286 C CA . ILE A 1 164 ? -16.181 8.158 20.849 1.00 95.62 164 ILE A CA 1
ATOM 1287 C C . ILE A 1 164 ? -17.059 8.040 22.084 1.00 95.62 164 ILE A C 1
ATOM 1289 O O . ILE A 1 164 ? -17.054 8.941 22.917 1.00 95.62 164 ILE A O 1
ATOM 1293 N N . VAL A 1 165 ? -17.794 6.942 22.207 1.00 95.81 165 VAL A N 1
ATOM 1294 C CA . VAL A 1 165 ? -18.643 6.641 23.361 1.00 95.81 165 VAL A CA 1
ATOM 1295 C C . VAL A 1 165 ? -18.302 5.243 23.848 1.00 95.81 165 VAL A C 1
ATOM 1297 O O . VAL A 1 165 ? -18.348 4.296 23.070 1.00 95.81 165 VAL A O 1
ATOM 1300 N N . VAL A 1 166 ? -17.976 5.092 25.128 1.00 95.44 166 VAL A N 1
ATOM 1301 C CA . VAL A 1 166 ? -17.797 3.772 25.744 1.00 95.44 166 VAL A CA 1
ATOM 1302 C C . VAL A 1 1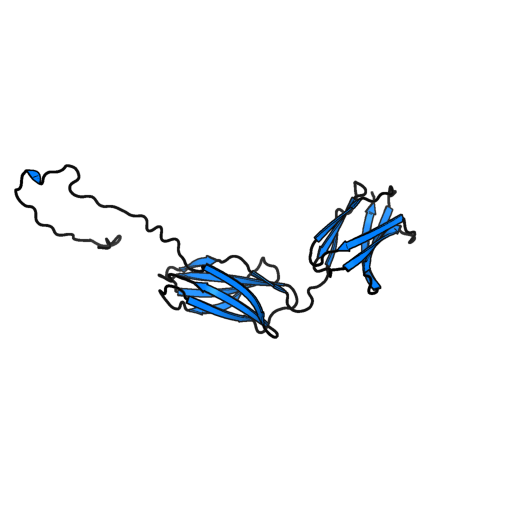66 ? -18.998 3.479 26.623 1.00 95.44 166 VAL A C 1
ATOM 1304 O O . VAL A 1 166 ? -19.418 4.318 27.420 1.00 95.44 166 VAL A O 1
ATOM 1307 N N . THR A 1 167 ? -19.532 2.272 26.485 1.00 96.12 167 THR A N 1
ATOM 1308 C CA . THR A 1 167 ? -20.652 1.759 27.276 1.00 96.12 167 THR A CA 1
ATOM 1309 C C . THR A 1 167 ? -20.270 0.451 27.955 1.00 96.12 167 THR A C 1
ATOM 1311 O O . THR A 1 167 ? -19.465 -0.310 27.417 1.00 96.12 167 THR A O 1
ATOM 1314 N N . ASN A 1 168 ? -20.823 0.188 29.136 1.00 94.56 168 ASN A N 1
ATOM 1315 C CA . ASN A 1 168 ? -20.712 -1.122 29.783 1.00 94.56 168 ASN A CA 1
ATOM 1316 C C . ASN A 1 168 ? -21.703 -2.135 29.167 1.00 94.56 168 ASN A C 1
ATOM 1318 O O . ASN A 1 168 ? -22.479 -1.804 28.269 1.00 94.56 168 ASN A O 1
ATOM 1322 N N . ALA A 1 169 ? -21.701 -3.374 29.668 1.00 92.56 169 ALA A N 1
ATOM 1323 C CA . ALA A 1 169 ? -22.563 -4.450 29.171 1.00 92.56 169 ALA A CA 1
ATOM 1324 C C . ALA A 1 169 ? -24.078 -4.162 29.246 1.00 92.56 169 ALA A C 1
ATOM 1326 O O . ALA A 1 169 ? -24.836 -4.742 28.473 1.00 92.56 169 ALA A O 1
ATOM 1327 N N . ILE A 1 170 ? -24.518 -3.262 30.135 1.00 93.38 170 ILE A N 1
ATOM 1328 C CA . ILE A 1 170 ? -25.927 -2.846 30.266 1.00 93.38 170 ILE A CA 1
ATOM 1329 C C . ILE A 1 170 ? -26.258 -1.583 29.450 1.00 93.38 170 ILE A C 1
ATOM 1331 O O . ILE A 1 170 ? -27.360 -1.054 29.549 1.00 93.38 170 ILE A O 1
ATOM 1335 N N . GLY A 1 171 ? -25.315 -1.080 28.646 1.00 91.50 171 GLY A N 1
ATOM 1336 C CA . GLY A 1 171 ? -25.504 0.088 27.782 1.00 91.50 171 GLY A CA 1
ATOM 1337 C C . GLY A 1 171 ? -25.327 1.442 28.475 1.00 91.50 171 GLY A C 1
ATOM 1338 O O . GLY A 1 171 ? -25.482 2.477 27.827 1.00 91.50 171 GLY A O 1
ATOM 1339 N N . GLN A 1 172 ? -24.962 1.471 29.759 1.00 93.44 172 GLN A N 1
ATOM 1340 C CA . GLN A 1 172 ? -24.658 2.716 30.464 1.00 93.44 172 GLN A CA 1
ATOM 1341 C C . GLN A 1 172 ? -23.378 3.328 29.891 1.00 93.44 172 GLN A C 1
ATOM 1343 O O . GLN A 1 172 ? -22.339 2.666 29.826 1.00 93.44 172 GLN A O 1
ATOM 1348 N N . GLN A 1 173 ? -23.446 4.601 29.501 1.00 95.06 173 GLN A N 1
ATOM 1349 C CA . GLN A 1 173 ? -22.283 5.363 29.058 1.00 95.06 173 GLN A CA 1
ATOM 1350 C C . GLN A 1 173 ? -21.328 5.604 30.230 1.00 95.06 173 GLN A C 1
ATOM 1352 O O . GLN A 1 173 ? -21.721 6.165 31.250 1.00 95.06 173 GLN A O 1
ATOM 1357 N N . VAL A 1 174 ? -20.068 5.209 30.052 1.00 94.56 174 VAL A N 1
ATOM 1358 C CA . VAL A 1 174 ? -18.994 5.365 31.048 1.00 94.56 174 VAL A CA 1
ATOM 1359 C C . VAL A 1 174 ? -17.897 6.328 30.598 1.00 94.56 174 VAL A C 1
ATOM 1361 O O . VAL A 1 174 ? -17.130 6.796 31.425 1.00 94.56 174 VAL A O 1
ATOM 1364 N N . PHE A 1 175 ? -17.812 6.635 29.301 1.00 94.88 175 PHE A N 1
ATOM 1365 C CA . PHE A 1 175 ? -16.849 7.594 28.761 1.00 94.88 175 PHE A CA 1
ATOM 1366 C C . PHE A 1 175 ? -17.370 8.205 27.46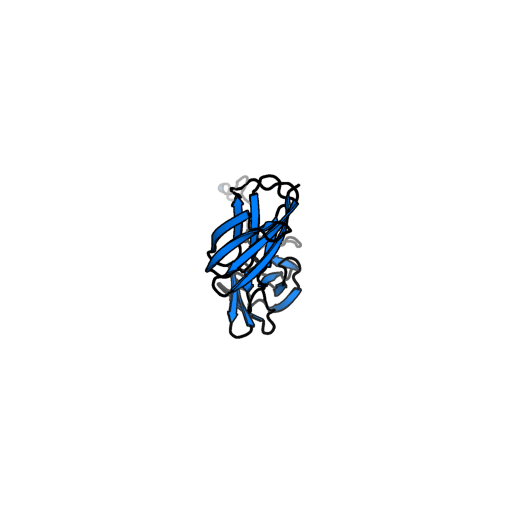1 1.00 94.88 175 PHE A C 1
ATOM 1368 O O . PHE A 1 175 ? -18.062 7.536 26.687 1.00 94.88 175 PHE A O 1
ATOM 1375 N N . THR A 1 176 ? -17.002 9.458 27.197 1.00 94.94 176 THR A N 1
ATOM 1376 C CA . THR A 1 176 ? -17.225 10.098 25.901 1.00 94.94 176 THR A CA 1
ATOM 1377 C C . THR A 1 176 ? -16.101 11.067 25.555 1.00 94.94 176 THR A C 1
ATOM 1379 O O . THR A 1 176 ? -15.577 11.761 26.424 1.00 94.94 176 THR A O 1
ATOM 1382 N N . LYS A 1 177 ? -15.727 11.132 24.276 1.00 94.69 177 LYS A N 1
ATOM 1383 C CA . LYS A 1 177 ? -14.719 12.070 23.769 1.00 94.69 177 LYS A CA 1
ATOM 1384 C C . LYS A 1 177 ? -15.026 12.461 22.332 1.00 94.69 177 LYS A C 1
ATOM 1386 O O . LYS A 1 177 ? -15.324 11.610 21.499 1.00 94.69 177 LYS A O 1
ATOM 1391 N N . LYS A 1 178 ? -14.880 13.749 22.017 1.00 95.38 178 LYS A N 1
ATOM 1392 C CA . LYS A 1 178 ? -14.861 14.220 20.627 1.00 95.38 178 LYS A CA 1
ATOM 1393 C C . LYS A 1 178 ? -13.465 14.029 20.037 1.00 95.38 178 LYS A C 1
ATOM 1395 O O . LYS A 1 178 ? -12.471 14.396 20.661 1.00 95.38 178 LYS A O 1
ATOM 1400 N N . LEU A 1 179 ? -13.409 13.481 18.832 1.00 94.88 179 LEU A N 1
ATOM 1401 C CA . LEU A 1 179 ? -12.200 13.262 18.050 1.00 94.88 179 LEU A CA 1
ATOM 1402 C C . LEU A 1 179 ? -12.314 14.046 16.741 1.00 94.88 179 LEU A C 1
ATOM 1404 O O . LEU A 1 179 ? -13.295 13.903 16.017 1.00 94.88 179 LEU A O 1
ATOM 1408 N N . LEU A 1 180 ? -11.305 14.854 16.428 1.00 94.75 180 LEU A N 1
ATOM 1409 C CA . LEU A 1 180 ? -11.120 15.396 15.086 1.00 94.75 180 LEU A CA 1
ATOM 1410 C C . LEU A 1 180 ? -10.155 14.474 14.340 1.00 94.75 180 LEU A C 1
ATOM 1412 O O . LEU A 1 180 ? -8.964 14.479 14.631 1.00 94.75 180 LEU A O 1
ATOM 1416 N N . HIS A 1 181 ? -10.668 13.694 13.390 1.00 94.19 181 HIS A N 1
ATOM 1417 C CA . HIS A 1 181 ? -9.844 12.837 12.539 1.00 94.19 181 HIS A CA 1
ATOM 1418 C C . HIS A 1 181 ? -9.477 13.580 11.259 1.00 94.19 181 HIS A C 1
ATOM 1420 O O . HIS A 1 181 ? -10.350 14.115 10.570 1.00 94.19 181 HIS A O 1
ATOM 1426 N N . ASN A 1 182 ? -8.192 13.583 10.908 1.00 92.06 182 ASN A N 1
ATOM 1427 C CA . ASN A 1 182 ? -7.692 14.274 9.716 1.00 92.06 182 ASN A CA 1
ATOM 1428 C C . ASN A 1 182 ? -7.991 13.535 8.402 1.00 92.06 182 ASN A C 1
ATOM 1430 O O . ASN A 1 182 ? -7.795 14.105 7.328 1.00 92.06 182 ASN A O 1
ATOM 1434 N N . GLY A 1 183 ? -8.532 12.319 8.488 1.00 87.94 183 GLY A N 1
ATOM 1435 C CA . GLY A 1 183 ? -8.842 11.468 7.349 1.00 87.94 183 GLY A CA 1
ATOM 1436 C C . GLY A 1 183 ? -7.726 10.474 7.041 1.00 87.94 183 GLY A C 1
ATOM 1437 O O . GLY A 1 183 ? -6.565 10.689 7.383 1.00 87.94 183 GLY A O 1
ATOM 1438 N N . GLY A 1 184 ? -8.089 9.372 6.388 1.00 87.38 184 GLY A N 1
ATOM 1439 C CA . GLY A 1 184 ? -7.162 8.292 6.062 1.00 87.38 184 GLY A CA 1
ATOM 1440 C C . GLY A 1 184 ? -6.949 7.340 7.236 1.00 87.38 184 GLY A C 1
ATOM 1441 O O . GLY A 1 184 ? -7.868 7.102 8.025 1.00 87.38 184 GLY A O 1
ATOM 1442 N N . SER A 1 185 ? -5.746 6.773 7.318 1.00 90.69 185 SER A N 1
ATOM 1443 C CA . SER A 1 185 ? -5.388 5.783 8.333 1.00 90.69 185 SER A CA 1
ATOM 1444 C C . SER A 1 185 ? -4.579 6.412 9.465 1.00 90.69 185 SER A C 1
ATOM 1446 O O . SER A 1 185 ? -3.610 7.125 9.211 1.00 90.69 185 SER A O 1
ATOM 1448 N N . ALA A 1 186 ? -4.969 6.144 10.709 1.00 94.00 186 ALA A N 1
ATOM 1449 C CA . ALA A 1 186 ? -4.321 6.664 11.909 1.00 94.00 186 ALA A CA 1
ATOM 1450 C C . ALA A 1 186 ? -4.484 5.696 13.085 1.00 94.00 186 ALA A C 1
ATOM 1452 O O . ALA A 1 186 ? -5.364 4.834 13.088 1.00 94.00 186 ALA A O 1
ATOM 1453 N N . ILE A 1 187 ? -3.640 5.858 14.101 1.00 94.81 187 ILE A N 1
ATOM 1454 C CA . ILE A 1 187 ? -3.827 5.219 15.402 1.00 94.81 187 ILE A CA 1
ATOM 1455 C C . ILE A 1 187 ? -4.146 6.322 16.401 1.00 94.81 187 ILE A C 1
ATOM 1457 O O . ILE A 1 187 ? -3.343 7.232 16.596 1.00 94.81 187 ILE A O 1
ATOM 1461 N N . GLU A 1 188 ? -5.304 6.211 17.039 1.00 94.25 188 GLU A N 1
ATOM 1462 C CA . GLU A 1 188 ? -5.759 7.138 18.069 1.00 94.25 188 GLU A CA 1
ATOM 1463 C C . GLU A 1 188 ? -5.690 6.456 19.433 1.00 94.25 188 GLU A C 1
ATOM 1465 O O . GLU A 1 188 ? -6.415 5.495 19.705 1.00 94.25 188 GLU A O 1
ATOM 1470 N N . THR A 1 189 ? -4.814 6.948 20.307 1.00 93.94 189 THR A N 1
ATOM 1471 C CA . THR A 1 189 ? -4.735 6.473 21.692 1.00 93.94 189 THR A CA 1
ATOM 1472 C C . THR A 1 189 ? -5.692 7.274 22.565 1.00 93.94 189 THR A C 1
ATOM 1474 O O . THR A 1 189 ? -5.563 8.491 22.728 1.00 93.94 189 THR A O 1
ATOM 1477 N N . ILE A 1 190 ? -6.648 6.583 23.175 1.00 91.50 190 ILE A N 1
ATOM 1478 C CA . ILE A 1 190 ? -7.631 7.176 24.075 1.00 91.50 190 ILE A CA 1
ATOM 1479 C C . ILE A 1 190 ? -7.315 6.730 25.496 1.00 91.50 190 ILE A C 1
ATOM 1481 O O . ILE A 1 190 ? -7.499 5.565 25.846 1.00 91.50 190 ILE A O 1
ATOM 1485 N N . ALA A 1 191 ? -6.839 7.668 26.313 1.00 91.38 191 ALA A N 1
ATOM 1486 C CA . ALA A 1 191 ? -6.799 7.499 27.757 1.00 91.38 191 ALA A CA 1
ATOM 1487 C C . ALA A 1 191 ? -8.206 7.740 28.313 1.00 91.38 191 ALA A C 1
ATOM 1489 O O . ALA A 1 191 ? -8.774 8.816 28.114 1.00 91.38 191 ALA A O 1
ATOM 1490 N N . LEU A 1 192 ? -8.765 6.726 28.965 1.00 89.31 192 LEU A N 1
ATOM 1491 C CA . LEU A 1 192 ? -10.029 6.831 29.676 1.00 89.31 192 LEU A CA 1
ATOM 1492 C C . LEU A 1 192 ? -9.753 7.546 31.002 1.00 89.31 192 LEU A C 1
ATOM 1494 O O . LEU A 1 192 ? -8.927 7.098 31.796 1.00 89.31 192 LEU A O 1
ATOM 1498 N N . ASP A 1 193 ? -10.430 8.667 31.228 1.00 84.12 193 ASP A N 1
ATOM 1499 C CA . ASP A 1 193 ? -10.353 9.453 32.469 1.00 84.12 193 ASP A CA 1
ATOM 1500 C C . ASP A 1 193 ? -11.128 8.808 33.631 1.00 84.12 193 ASP A C 1
ATOM 1502 O O . ASP A 1 193 ? -11.024 9.233 34.780 1.00 84.12 193 ASP A O 1
ATOM 1506 N N . THR A 1 194 ? -11.870 7.744 33.332 1.00 81.00 194 THR A N 1
ATOM 1507 C CA . THR A 1 194 ? -12.674 6.979 34.276 1.00 81.00 194 THR A CA 1
ATOM 1508 C C . THR A 1 194 ? -12.039 5.611 34.497 1.00 81.00 194 THR A C 1
ATOM 1510 O O . THR A 1 194 ? -11.693 4.911 33.541 1.00 81.00 194 THR A O 1
ATOM 1513 N N . GLN A 1 195 ? -11.897 5.198 35.760 1.00 84.12 195 GLN A N 1
ATOM 1514 C CA . GLN A 1 195 ? -11.483 3.830 36.061 1.00 84.12 195 GLN A CA 1
ATOM 1515 C C . GLN A 1 195 ? -12.600 2.849 35.708 1.00 84.12 195 GLN A C 1
ATOM 1517 O O . GLN A 1 195 ? -13.679 2.871 36.298 1.00 84.12 195 GLN A O 1
ATOM 1522 N N . LEU A 1 196 ? -12.320 1.974 34.744 1.00 88.06 196 LEU A N 1
ATOM 1523 C CA . LEU A 1 196 ? -13.197 0.861 34.415 1.00 88.06 196 LEU A CA 1
ATOM 1524 C C . LEU A 1 196 ? -12.964 -0.289 35.396 1.00 88.06 196 LEU A C 1
ATOM 1526 O O . LEU A 1 196 ? -11.820 -0.685 35.627 1.00 88.06 196 LEU A O 1
ATOM 1530 N N . ILE A 1 197 ? -14.054 -0.833 35.931 1.00 90.25 197 ILE A N 1
ATOM 1531 C CA . ILE A 1 197 ? -14.043 -2.106 36.655 1.00 90.25 197 ILE A CA 1
ATOM 1532 C C . ILE A 1 197 ? -13.912 -3.269 35.665 1.00 90.25 197 ILE A C 1
ATOM 1534 O O . ILE A 1 197 ? -14.193 -3.114 34.476 1.00 90.25 197 ILE A O 1
ATOM 1538 N N . THR A 1 198 ? -13.511 -4.440 36.150 1.00 92.31 198 THR A N 1
ATOM 1539 C CA . THR A 1 198 ? -13.459 -5.670 35.353 1.00 92.31 198 THR A CA 1
ATOM 1540 C C . THR A 1 198 ? -14.811 -5.949 34.688 1.00 92.31 198 THR A C 1
ATOM 1542 O O . THR A 1 198 ? -15.856 -5.932 35.344 1.00 92.31 198 THR A O 1
ATOM 1545 N N . GLY A 1 199 ? -14.808 -6.206 33.380 1.00 93.56 199 GLY A N 1
ATOM 1546 C CA . GLY A 1 199 ? -16.030 -6.489 32.632 1.00 93.56 199 GLY A CA 1
ATOM 1547 C C . GLY A 1 199 ? -15.930 -6.293 31.120 1.00 93.56 199 GLY A C 1
ATOM 1548 O O . GLY A 1 199 ? -14.886 -5.950 30.563 1.00 93.56 199 GLY A O 1
ATOM 1549 N N . ASN A 1 200 ? -17.064 -6.515 30.452 1.00 94.94 200 ASN A N 1
ATOM 1550 C CA . ASN A 1 200 ? -17.234 -6.289 29.018 1.00 94.94 200 ASN A CA 1
ATOM 1551 C C . ASN A 1 200 ? -17.697 -4.858 28.740 1.00 94.94 200 ASN A C 1
ATOM 1553 O O . ASN A 1 200 ? -18.643 -4.367 29.364 1.00 94.94 200 ASN A O 1
ATOM 1557 N N . TYR A 1 201 ? -17.080 -4.237 27.741 1.00 95.75 201 TYR A N 1
ATOM 1558 C CA . TYR A 1 201 ? -17.391 -2.886 27.299 1.00 95.75 201 TYR A CA 1
ATOM 1559 C C . TYR A 1 201 ? -17.508 -2.818 25.779 1.00 95.75 201 TYR A C 1
ATOM 1561 O O . TYR A 1 201 ? -16.910 -3.609 25.046 1.00 95.75 201 TYR A O 1
ATOM 1569 N N . TYR A 1 202 ? -18.259 -1.827 25.311 1.00 96.12 202 TYR A N 1
ATOM 1570 C CA . TYR A 1 202 ? -18.417 -1.516 23.898 1.00 96.12 202 TYR A CA 1
ATOM 1571 C C . TYR A 1 202 ? -17.980 -0.083 23.632 1.00 96.12 202 TYR A C 1
ATOM 1573 O O . TYR A 1 202 ? -18.494 0.851 24.251 1.00 96.12 202 TYR A O 1
ATOM 1581 N N . LEU A 1 203 ? -17.062 0.086 22.685 1.00 95.81 203 LEU A N 1
ATOM 1582 C CA . LEU A 1 203 ? -16.669 1.370 22.130 1.00 95.81 203 LEU A CA 1
ATOM 1583 C C . LEU A 1 203 ? -17.459 1.617 20.848 1.00 95.81 203 LEU A C 1
ATOM 1585 O O . LEU A 1 203 ? -17.387 0.828 19.908 1.00 95.81 203 LEU A O 1
ATOM 1589 N N . LYS A 1 204 ? -18.184 2.730 20.805 1.00 95.62 204 LYS A N 1
ATOM 1590 C CA . LYS A 1 204 ? -18.863 3.246 19.621 1.00 95.62 204 LYS A CA 1
ATOM 1591 C C . LYS A 1 204 ? -18.098 4.441 19.076 1.00 95.62 204 LYS A C 1
ATOM 1593 O O . LYS A 1 204 ? -17.797 5.369 19.825 1.00 95.62 204 LYS A O 1
ATOM 1598 N N . LEU A 1 205 ? -17.820 4.432 17.780 1.00 96.06 205 LEU A N 1
ATOM 1599 C CA . LEU A 1 205 ? -17.356 5.598 17.039 1.00 96.06 205 LEU A CA 1
ATOM 1600 C C . LEU A 1 205 ? -18.518 6.095 16.180 1.00 96.06 205 LEU A C 1
ATOM 1602 O O . LEU A 1 205 ? -18.988 5.355 15.322 1.00 96.06 205 LEU A O 1
ATOM 1606 N N . LEU A 1 206 ? -18.990 7.315 16.420 1.00 96.00 206 LEU A N 1
ATOM 1607 C CA . LEU A 1 206 ? -20.115 7.920 15.703 1.00 96.00 206 LEU A CA 1
ATOM 1608 C C . LEU A 1 206 ? -19.622 9.084 14.844 1.00 96.00 206 LEU A C 1
ATOM 1610 O O . LEU A 1 206 ? -19.010 10.013 15.370 1.00 96.00 206 LEU A O 1
ATOM 1614 N N . ALA A 1 207 ? -19.892 9.043 13.544 1.00 94.31 207 ALA A N 1
ATOM 1615 C CA . ALA A 1 207 ? -19.650 10.147 12.625 1.00 94.31 207 ALA A CA 1
ATOM 1616 C C . ALA A 1 207 ? -20.820 11.147 12.645 1.00 94.31 207 ALA A C 1
ATOM 1618 O O . ALA A 1 207 ? -21.945 10.818 13.026 1.00 94.31 207 ALA A O 1
ATOM 1619 N N . ALA A 1 208 ? -20.560 12.379 12.200 1.00 89.44 208 ALA A N 1
ATOM 1620 C CA . ALA A 1 208 ? -21.569 13.441 12.150 1.00 89.44 208 ALA A CA 1
ATOM 1621 C C . ALA A 1 208 ? -22.747 13.145 11.198 1.00 89.44 208 ALA A C 1
ATOM 1623 O O . ALA A 1 208 ? -23.824 13.707 11.374 1.00 89.44 208 ALA A O 1
ATOM 1624 N N . ASP A 1 209 ? -22.555 12.265 10.212 1.00 88.25 209 ASP A N 1
ATOM 1625 C CA . ASP A 1 209 ? -23.588 11.839 9.260 1.00 88.25 209 ASP A CA 1
ATOM 1626 C C . ASP A 1 209 ? -24.482 10.695 9.784 1.00 88.25 209 ASP A C 1
ATOM 1628 O O . ASP A 1 209 ? -25.367 10.227 9.071 1.00 88.25 209 ASP A O 1
ATOM 1632 N N . GLY A 1 210 ? -24.266 10.244 11.027 1.00 88.19 210 GLY A N 1
ATOM 1633 C CA . GLY A 1 210 ? -25.006 9.148 11.658 1.00 88.19 210 GLY A CA 1
ATOM 1634 C C . GLY A 1 210 ? -24.387 7.760 11.461 1.00 88.19 210 GLY A C 1
ATOM 1635 O O . GLY A 1 210 ? -24.806 6.809 12.131 1.00 88.19 210 GLY A O 1
ATOM 1636 N N . THR A 1 211 ? -23.361 7.626 10.613 1.00 90.56 211 THR A N 1
ATOM 1637 C CA . THR A 1 211 ? -22.589 6.382 10.489 1.00 90.56 211 THR A CA 1
ATOM 1638 C C . THR A 1 211 ? -21.958 6.042 11.834 1.00 90.56 211 THR A C 1
ATOM 1640 O O . THR A 1 211 ? -21.388 6.908 12.499 1.00 90.56 211 THR A O 1
ATOM 1643 N N . ASN A 1 212 ? -22.045 4.782 12.259 1.00 93.38 212 ASN A N 1
ATOM 1644 C CA . ASN A 1 212 ? -21.414 4.344 13.495 1.00 93.38 212 ASN A CA 1
ATOM 1645 C C . ASN A 1 212 ? -20.761 2.969 13.364 1.00 93.38 212 ASN A C 1
ATOM 1647 O O . ASN A 1 212 ? -21.208 2.117 12.599 1.00 93.38 212 ASN A O 1
ATOM 1651 N N . TRP A 1 213 ? -19.703 2.773 14.146 1.00 94.44 213 TRP A N 1
ATOM 1652 C CA . TRP A 1 213 ? -19.001 1.504 14.307 1.00 94.44 213 TRP A CA 1
ATOM 1653 C C . TRP A 1 213 ? -18.985 1.133 15.781 1.00 94.44 213 TRP A C 1
ATOM 1655 O O . TRP A 1 213 ? -18.808 2.009 16.627 1.00 94.44 213 TRP A O 1
ATOM 1665 N N . GLN A 1 214 ? -19.133 -0.153 16.090 1.00 94.81 214 GLN A N 1
ATOM 1666 C CA . GLN A 1 214 ? -19.091 -0.666 17.456 1.00 94.81 214 GLN A CA 1
ATOM 1667 C C . GLN A 1 214 ? -18.046 -1.774 17.574 1.00 94.81 214 GLN A C 1
ATOM 1669 O O . GLN A 1 214 ? -18.025 -2.701 16.770 1.00 94.81 214 GLN A O 1
ATOM 1674 N N . LEU A 1 215 ? -17.213 -1.691 18.607 1.00 95.38 215 LEU A N 1
ATOM 1675 C CA . LEU A 1 215 ? -16.172 -2.661 18.925 1.00 95.38 215 LEU A CA 1
ATOM 1676 C C . LEU A 1 215 ? -16.291 -3.091 20.385 1.00 95.38 215 LEU A C 1
ATOM 1678 O O . LEU A 1 215 ? -16.536 -2.258 21.255 1.00 95.38 215 LEU A O 1
ATOM 1682 N N . GLN A 1 216 ? -16.098 -4.377 20.662 1.00 95.06 216 GLN A N 1
ATOM 1683 C CA . GLN A 1 216 ? -16.087 -4.911 22.024 1.00 95.06 216 GLN A CA 1
ATOM 1684 C C . GLN A 1 216 ? -14.655 -5.004 22.555 1.00 95.06 216 GLN A C 1
ATOM 1686 O O . GLN A 1 216 ? -13.744 -5.401 21.829 1.00 95.06 216 GLN A O 1
ATOM 1691 N N . PHE A 1 217 ? -14.469 -4.699 23.837 1.00 94.75 217 PHE A N 1
ATOM 1692 C CA . PHE A 1 217 ? -13.234 -4.986 24.561 1.00 94.75 217 PHE A CA 1
ATOM 1693 C C . PHE A 1 217 ? -13.517 -5.461 25.986 1.00 94.75 217 PHE A C 1
ATOM 1695 O O . PHE A 1 217 ? -14.591 -5.224 26.545 1.00 94.75 217 PHE A O 1
ATOM 1702 N N . VAL A 1 218 ? -12.526 -6.127 26.573 1.00 94.69 218 VAL A N 1
ATOM 1703 C CA . VAL A 1 218 ? -12.563 -6.635 27.943 1.00 94.69 218 VAL A CA 1
ATOM 1704 C C . VAL A 1 218 ? -11.632 -5.799 28.815 1.00 94.69 218 VAL A C 1
ATOM 1706 O O . VAL A 1 218 ? -10.481 -5.548 28.449 1.00 94.69 218 VAL A O 1
ATOM 1709 N N . LYS A 1 219 ? -12.124 -5.377 29.979 1.00 91.69 219 LYS A N 1
ATOM 1710 C CA . LYS A 1 219 ? -11.295 -4.930 31.100 1.00 91.69 219 LYS A CA 1
ATOM 1711 C C . LYS A 1 219 ? -11.104 -6.144 32.025 1.00 91.69 219 LYS A C 1
ATOM 1713 O O . LYS A 1 219 ? -12.125 -6.671 32.471 1.00 91.69 219 LYS A O 1
ATOM 1718 N N . PRO A 1 220 ? -9.868 -6.632 32.238 1.00 89.00 220 PRO A N 1
ATOM 1719 C CA . PRO A 1 220 ? -9.605 -7.760 33.126 1.00 89.00 220 PRO A CA 1
ATOM 1720 C C . PRO A 1 220 ? -9.758 -7.378 34.598 1.00 89.00 220 PRO A C 1
ATOM 1722 O O . PRO A 1 220 ? -9.806 -6.166 34.912 1.00 89.00 220 PRO A O 1
#

Solvent-accessible surface area (backbone atoms only — not comparable to full-atom values): 13136 Å² total; per-residue (Å²): 130,90,75,54,93,88,53,91,71,86,83,88,82,86,88,73,92,56,77,87,72,71,54,97,70,77,74,80,87,82,84,73,78,79,76,69,69,84,49,54,68,82,46,76,48,50,43,79,47,90,85,20,33,38,38,38,37,32,27,27,52,32,70,64,47,43,34,38,34,38,27,40,20,74,76,80,75,64,70,43,81,77,45,78,45,73,52,92,48,74,38,92,67,46,82,49,76,48,74,39,77,80,56,55,75,16,56,35,28,37,34,45,38,38,31,30,72,86,68,52,74,48,71,54,75,78,37,64,39,72,31,81,78,50,74,69,46,78,50,72,41,64,74,59,36,83,80,52,43,42,33,36,42,36,30,54,36,73,58,44,58,30,41,38,37,32,22,41,82,86,64,52,77,70,47,76,48,82,42,81,44,88,40,43,66,51,76,48,77,44,72,54,95,52,90,78,67,66,42,54,32,37,42,32,45,34,40,82,89,69,53,70,48,79,46,80,44,37,32,106

Secondary structure (DSSP, 8-state):
-PPPSSS-----------GGG--TTS---------------SEEEEEEETTEEEEEEEE---TTEEEEEEEEESSSSS-EEEEEEE---S-S-EEEEEEETTPPSEEEEEEEEEEETTS-EEEPPPEEEEESPPPPEEEEESSS-SSSEEEEEEEEEPSEEEEEEEEETT--EEEEEEEEE-SEEEEEEEE-SSPPPSEEEEEEEEETTS-EEEEEEEE-

Foldseek 3Di:
DDDDPPDDDDDDDDDDPDPVQDDPPNDDDDDDDPPPPQQAWPDWEWEDDDQWIKIKTKGAQCVQWAKKFKWKDQVVPDTDTDDIDGDPHHDRMDMDMDIGNPDDAAKMKIWIWTAGNVRDIDIDDIYIYHGDQHDWDWDWDDFADDQQKIKIWTAQAAFAKKKKWKAFPVRHTDDIDIDGDRGGTDIDIDRGPGDDDFHKMKIWIAGPVGDIDIDIGTHD

pLDDT: mean 88.28, std 10.74, range [45.56, 98.31]